Protein AF-0000000085065614 (afdb_homodimer)

Radius of gyration: 26.54 Å; Cα contacts (8 Å, |Δi|>4): 198; chains: 2; bounding box: 68×67×94 Å

Nearest PDB structures (foldseek):
  2y3d-assembly1_A  TM=8.089E-01  e=5.550E-02  Cupriavidus metallidurans CH34
  2y39-assembly1_A  TM=7.332E-01  e=5.230E-02  Cupriavidus metallidurans CH34
  3zg1-assembly1_D  TM=7.165E-01  e=7.467E-02  Cupriavidus metallidurans CH34
  4wwb-assembly1_A  TM=7.429E-01  e=1.351E-01  Cupriavidus metallidurans CH34
  6z6f-assembly1_C  TM=4.366E-01  e=5.674E+00  Saccharomyces cerevisiae S288C

Organism: Acidithiobacillus ferrooxidans (strain ATCC 23270 / DSM 14882 / CIP 104768 / NCIMB 8455) (NCBI:txid243159)

Secondary structure (DSSP, 8-state):
----------------TT--------HHHHHHT-SS--HHHHHHHTTTTTT--HHHHHHHHHHHHHHHHHHHHHHHHHHHHHHHHHHHHHTT--GGGTHHHHHHHHHHHHHHHHHHHHHHHHHHHHS-HHHHHHHHHHHHHHHHHSSTT--/----------------TT--------HHHHHHT-SS--HHHHHHHTTTTTT--HHHHHHHHHHHHHHHHHHHHHHHHHHHHHHHHHHHHHTT--GGGTHHHHHHHHHHHHHHHHHHHHHHHHHHHHS-HHHHHHHHHHHHHHHHHSSTT--

Structure (mmCIF, N/CA/C/O backbone):
data_AF-0000000085065614-model_v1
#
loop_
_entity.id
_entity.type
_entity.pdbx_description
1 polymer 'Periplasmic heavy metal sensor'
#
loop_
_atom_site.group_PDB
_atom_site.id
_atom_site.type_symbol
_atom_site.label_atom_id
_atom_site.label_alt_id
_atom_site.label_comp_id
_atom_site.label_asym_id
_atom_site.label_entity_id
_atom_site.label_seq_id
_atom_site.pdbx_PDB_ins_code
_atom_site.Cartn_x
_atom_site.Cartn_y
_atom_site.Cartn_z
_atom_site.occupancy
_atom_site.B_iso_or_equiv
_atom_site.auth_seq_id
_atom_site.auth_comp_id
_atom_site.auth_asym_id
_atom_site.auth_atom_id
_atom_site.pdbx_PDB_model_num
ATOM 1 N N . MET A 1 1 ? 50.875 -37.344 42.719 1 28.56 1 MET A N 1
ATOM 2 C CA . MET A 1 1 ? 50.594 -37.406 41.281 1 28.56 1 MET A CA 1
ATOM 3 C C . MET A 1 1 ? 49.281 -36.75 40.969 1 28.56 1 MET A C 1
ATOM 5 O O . MET A 1 1 ? 48.188 -37.25 41.281 1 28.56 1 MET A O 1
ATOM 9 N N . ASN A 1 2 ? 49.188 -35.312 40.969 1 28.56 2 ASN A N 1
ATOM 10 C CA . ASN A 1 2 ? 48.156 -34.281 41.062 1 28.56 2 ASN A CA 1
ATOM 11 C C . ASN A 1 2 ? 47.406 -34.125 39.75 1 28.56 2 ASN A C 1
ATOM 13 O O . ASN A 1 2 ? 48 -33.75 38.719 1 28.56 2 ASN A O 1
ATOM 17 N N . GLY A 1 3 ? 46.531 -35.188 39.375 1 32.62 3 GLY A N 1
ATOM 18 C CA . GLY A 1 3 ? 45.688 -35.219 38.188 1 32.62 3 GLY A CA 1
ATOM 19 C C . GLY A 1 3 ? 44.812 -33.969 38.062 1 32.62 3 GLY A C 1
ATOM 20 O O . GLY A 1 3 ? 44.062 -33.656 38.969 1 32.62 3 GLY A O 1
ATOM 21 N N . GLY A 1 4 ? 45.281 -32.875 37.375 1 35.47 4 GLY A N 1
ATOM 22 C CA . GLY A 1 4 ? 44.656 -31.594 37.094 1 35.47 4 GLY A CA 1
ATOM 23 C C . GLY A 1 4 ? 43.344 -31.703 36.375 1 35.47 4 GLY A C 1
ATOM 24 O O . GLY A 1 4 ? 43.125 -32.656 35.625 1 35.47 4 GLY A O 1
ATOM 25 N N . PRO A 1 5 ? 42.188 -31.203 36.906 1 40.78 5 PRO A N 1
ATOM 26 C CA . PRO A 1 5 ? 40.781 -31.297 36.406 1 40.78 5 PRO A CA 1
ATOM 27 C C . PRO A 1 5 ? 40.625 -30.75 35 1 40.78 5 PRO A C 1
ATOM 29 O O . PRO A 1 5 ? 41.344 -29.828 34.594 1 40.78 5 PRO A O 1
ATOM 32 N N . MET A 1 6 ? 40.531 -31.625 33.938 1 37.38 6 MET A N 1
ATOM 33 C CA . MET A 1 6 ? 40.188 -31.281 32.562 1 37.38 6 MET A CA 1
ATOM 34 C C . MET A 1 6 ? 38.938 -30.406 32.531 1 37.38 6 MET A C 1
ATOM 36 O O . MET A 1 6 ? 37.906 -30.781 33.094 1 37.38 6 MET A O 1
ATOM 40 N N . GLY A 1 7 ? 39.031 -29.031 32.625 1 35.34 7 GLY A N 1
ATOM 41 C CA . GLY A 1 7 ? 37.969 -28.047 32.531 1 35.34 7 GLY A CA 1
ATOM 42 C C . GLY A 1 7 ? 37.094 -28.219 31.281 1 35.34 7 GLY A C 1
ATOM 43 O O . GLY A 1 7 ? 37.562 -28.766 30.266 1 35.34 7 GLY A O 1
ATOM 44 N N . PRO A 1 8 ? 35.719 -28.375 31.344 1 41.78 8 PRO A N 1
ATOM 45 C CA . PRO A 1 8 ? 34.75 -28.547 30.25 1 41.78 8 PRO A CA 1
ATOM 46 C C . PRO A 1 8 ? 34.938 -27.516 29.141 1 41.78 8 PRO A C 1
ATOM 48 O O . PRO A 1 8 ? 35.125 -26.328 29.406 1 41.78 8 PRO A O 1
ATOM 51 N N . GLY A 1 9 ? 35.719 -27.812 28.047 1 33.06 9 GLY A N 1
ATOM 52 C CA . GLY A 1 9 ? 35.812 -27.016 26.828 1 33.06 9 GLY A CA 1
ATOM 53 C C . GLY A 1 9 ? 34.438 -26.641 26.281 1 33.06 9 GLY A C 1
ATOM 54 O O . GLY A 1 9 ? 33.625 -27.5 25.969 1 33.06 9 GLY A O 1
ATOM 55 N N . MET A 1 10 ? 33.781 -25.5 26.672 1 31.38 10 MET A N 1
ATOM 56 C CA . MET A 1 10 ? 32.625 -24.844 26.094 1 31.38 10 MET A CA 1
ATOM 57 C C . MET A 1 10 ? 32.688 -24.844 24.578 1 31.38 10 MET A C 1
ATOM 59 O O . MET A 1 10 ? 33.688 -24.359 24 1 31.38 10 MET A O 1
ATOM 63 N N . MET A 1 11 ? 32.188 -25.875 23.891 1 34.59 11 MET A N 1
ATOM 64 C CA . MET A 1 11 ? 31.922 -25.812 22.453 1 34.59 11 MET A CA 1
ATOM 65 C C . MET A 1 11 ? 31.281 -24.484 22.062 1 34.59 11 MET A C 1
ATOM 67 O O . MET A 1 11 ? 30.219 -24.141 22.562 1 34.59 11 MET A O 1
ATOM 71 N N . GLN A 1 12 ? 31.969 -23.391 21.844 1 35.41 12 GLN A N 1
ATOM 72 C CA . GLN A 1 12 ? 31.5 -22.188 21.188 1 35.41 12 GLN A CA 1
ATOM 73 C C . GLN A 1 12 ? 30.797 -22.516 19.859 1 35.41 12 GLN A C 1
ATOM 75 O O . GLN A 1 12 ? 31.453 -23 18.922 1 35.41 12 GLN A O 1
ATOM 80 N N . GLY A 1 13 ? 29.547 -22.984 19.828 1 35.56 13 GLY A N 1
ATOM 81 C CA . GLY A 1 13 ? 28.703 -23.125 18.656 1 35.56 13 GLY A CA 1
ATOM 82 C C . GLY A 1 13 ? 28.859 -21.969 17.672 1 35.56 13 GLY A C 1
ATOM 83 O O . GLY A 1 13 ? 28.672 -20.812 18.047 1 35.56 13 GLY A O 1
ATOM 84 N N . HIS A 1 14 ? 29.734 -21.906 16.688 1 42.81 14 HIS A N 1
ATOM 85 C CA . HIS A 1 14 ? 29.75 -21 15.547 1 42.81 14 HIS A CA 1
ATOM 86 C C . HIS A 1 14 ? 28.359 -20.844 14.938 1 42.81 14 HIS A C 1
ATOM 88 O O . HIS A 1 14 ? 27.641 -21.828 14.766 1 42.81 14 HIS A O 1
ATOM 94 N N . PRO A 1 15 ? 27.703 -19.703 15.125 1 40.72 15 PRO A N 1
ATOM 95 C CA . PRO A 1 15 ? 26.438 -19.484 14.422 1 40.72 15 PRO A CA 1
ATOM 96 C C . PRO A 1 15 ? 26.5 -19.875 12.945 1 40.72 15 PRO A C 1
ATOM 98 O O . PRO A 1 15 ? 27.516 -19.656 12.289 1 40.72 15 PRO A O 1
ATOM 101 N N . CYS A 1 16 ? 26.031 -20.984 12.445 1 41.56 16 CYS A N 1
ATOM 102 C CA . CYS A 1 16 ? 25.891 -21.312 11.031 1 41.56 16 CYS A CA 1
ATOM 103 C C . CYS A 1 16 ? 25.469 -20.094 10.219 1 41.56 16 CYS A C 1
ATOM 105 O O . CYS A 1 16 ? 24.562 -19.359 10.617 1 41.56 16 CYS A O 1
ATOM 107 N N . PRO A 1 17 ? 26.375 -19.469 9.445 1 38.62 17 PRO A N 1
ATOM 108 C CA . PRO A 1 17 ? 26.078 -18.312 8.594 1 38.62 17 PRO A CA 1
ATOM 109 C C . PRO A 1 17 ? 24.766 -18.484 7.82 1 38.62 17 PRO A C 1
ATOM 111 O O . PRO A 1 17 ? 24.359 -17.562 7.109 1 38.62 17 PRO A O 1
ATOM 114 N N . GLY A 1 18 ? 24.438 -19.688 7.465 1 38.22 18 GLY A N 1
ATOM 115 C CA . GLY A 1 18 ? 23.406 -19.812 6.445 1 38.22 18 GLY A CA 1
ATOM 116 C C . GLY A 1 18 ? 22.062 -19.234 6.875 1 38.22 18 GLY A C 1
ATOM 117 O O . GLY A 1 18 ? 21.031 -19.5 6.258 1 38.22 18 GLY A O 1
ATOM 118 N N . GLY A 1 19 ? 21.859 -18.984 8.125 1 35.72 19 GLY A N 1
ATOM 119 C CA . GLY A 1 19 ? 20.5 -18.531 8.438 1 35.72 19 GLY A CA 1
ATOM 120 C C . GLY A 1 19 ? 20.094 -17.281 7.684 1 35.72 19 GLY A C 1
ATOM 121 O O . GLY A 1 19 ? 20.891 -16.344 7.578 1 35.72 19 GLY A O 1
ATOM 122 N N . TRP A 1 20 ? 19.438 -17.359 6.453 1 38.62 20 TRP A N 1
ATOM 123 C CA . TRP A 1 20 ? 18.734 -16.172 5.984 1 38.62 20 TRP A CA 1
ATOM 124 C C . TRP A 1 20 ? 18.219 -15.336 7.16 1 38.62 20 TRP A C 1
ATOM 126 O O . TRP A 1 20 ? 17.312 -15.773 7.883 1 38.62 20 TRP A O 1
ATOM 136 N N . ARG A 1 21 ? 18.984 -14.805 8.031 1 41.69 21 ARG A N 1
ATOM 137 C CA . ARG A 1 21 ? 18.5 -13.859 9.031 1 41.69 21 ARG A CA 1
ATOM 138 C C . ARG A 1 21 ? 17.562 -12.828 8.406 1 41.69 21 ARG A C 1
ATOM 140 O O . ARG A 1 21 ? 17.969 -12.094 7.504 1 41.69 21 ARG A O 1
ATOM 147 N N . HIS A 1 22 ? 16.234 -13.211 8.32 1 44.38 22 HIS A N 1
ATOM 148 C CA . HIS A 1 22 ? 15.266 -12.148 8.055 1 44.38 22 HIS A CA 1
ATOM 149 C C . HIS A 1 22 ? 15.672 -10.852 8.742 1 44.38 22 HIS A C 1
ATOM 151 O O . HIS A 1 22 ? 15.766 -10.797 9.969 1 44.38 22 HIS A O 1
ATOM 157 N N . GLY A 1 23 ? 16.672 -10.195 8.297 1 43.72 23 GLY A N 1
ATOM 158 C CA . GLY A 1 23 ? 16.844 -8.883 8.906 1 43.72 23 GLY A CA 1
ATOM 159 C C . GLY A 1 23 ? 15.523 -8.25 9.312 1 43.72 23 GLY A C 1
ATOM 160 O O . GLY A 1 23 ? 14.461 -8.656 8.852 1 43.72 23 GLY A O 1
ATOM 161 N N . PRO A 1 24 ? 15.367 -7.48 10.406 1 45.44 24 PRO A N 1
ATOM 162 C CA . PRO A 1 24 ? 14.117 -6.84 10.82 1 45.44 24 PRO A CA 1
ATOM 163 C C . PRO A 1 24 ? 13.422 -6.102 9.688 1 45.44 24 PRO A C 1
ATOM 165 O O . PRO A 1 24 ? 14.086 -5.516 8.828 1 45.44 24 PRO A O 1
ATOM 168 N N . MET A 1 25 ? 12.438 -6.734 9.18 1 51 25 MET A N 1
ATOM 169 C CA . MET A 1 25 ? 11.625 -5.887 8.312 1 51 25 MET A CA 1
ATOM 170 C C . MET A 1 25 ? 11.609 -4.449 8.812 1 51 25 MET A C 1
ATOM 172 O O . MET A 1 25 ? 11.289 -4.195 9.977 1 51 25 MET A O 1
ATOM 176 N N . ARG A 1 26 ? 12.539 -3.717 8.305 1 52.88 26 ARG A N 1
ATOM 177 C CA . ARG A 1 26 ? 12.516 -2.316 8.719 1 52.88 26 ARG A CA 1
ATOM 178 C C . ARG A 1 26 ? 11.117 -1.733 8.586 1 52.88 26 ARG A C 1
ATOM 180 O O . ARG A 1 26 ? 10.688 -1.387 7.48 1 52.88 26 ARG A O 1
ATOM 187 N N . LYS A 1 27 ? 10.188 -2.01 9.602 1 55.66 27 LYS A N 1
ATOM 188 C CA . LYS A 1 27 ? 8.867 -1.396 9.688 1 55.66 27 LYS A CA 1
ATOM 189 C C . LYS A 1 27 ? 8.891 0.043 9.18 1 55.66 27 LYS A C 1
ATOM 191 O O . LYS A 1 27 ? 7.938 0.503 8.547 1 55.66 27 LYS A O 1
ATOM 196 N N . GLY A 1 28 ? 9.969 0.765 9.18 1 58.47 28 GLY A N 1
ATOM 197 C CA . GLY A 1 28 ? 10.148 2.166 8.844 1 58.47 28 GLY A CA 1
ATOM 198 C C . GLY A 1 28 ? 10.242 2.41 7.348 1 58.47 28 GLY A C 1
ATOM 199 O O . GLY A 1 28 ? 9.953 3.514 6.875 1 58.47 28 GLY A O 1
ATOM 200 N N . GLY A 1 29 ? 10.43 1.325 6.594 1 62.59 29 GLY A N 1
ATOM 201 C CA . GLY A 1 29 ? 10.68 1.542 5.18 1 62.59 29 GLY A CA 1
ATOM 202 C C . GLY A 1 29 ? 9.438 1.926 4.406 1 62.59 29 GLY A C 1
ATOM 203 O O . GLY A 1 29 ? 9.43 2.922 3.678 1 62.59 29 GLY A O 1
ATOM 204 N N . TRP A 1 30 ? 8.359 1.239 4.723 1 71.75 30 TRP A N 1
ATOM 205 C CA . TRP A 1 30 ? 7.145 1.52 3.965 1 71.75 30 TRP A CA 1
ATOM 206 C C . TRP A 1 30 ? 6.59 2.895 4.316 1 71.75 30 TRP A C 1
ATOM 208 O O . TRP A 1 30 ? 6.168 3.645 3.436 1 71.75 30 TRP A O 1
ATOM 218 N N . MET A 1 31 ? 6.688 3.221 5.496 1 72.56 31 MET A N 1
ATOM 219 C CA . MET A 1 31 ? 6.156 4.5 5.953 1 72.56 31 MET A CA 1
ATOM 220 C C . MET A 1 31 ? 6.957 5.66 5.371 1 72.56 31 MET A C 1
ATOM 222 O O . MET A 1 31 ? 6.383 6.676 4.969 1 72.56 31 MET A O 1
ATOM 226 N N . ARG A 1 32 ? 8.281 5.445 5.277 1 76.81 32 ARG A N 1
ATOM 227 C CA . ARG A 1 32 ? 9.156 6.492 4.754 1 76.81 32 ARG A CA 1
ATOM 228 C C . ARG A 1 32 ? 8.922 6.707 3.262 1 76.81 32 ARG A C 1
ATOM 230 O O . ARG A 1 32 ? 9.156 7.801 2.744 1 76.81 32 ARG A O 1
ATOM 237 N N . ASN A 1 33 ? 8.312 5.707 2.701 1 86.44 33 ASN A N 1
ATOM 238 C CA . ASN A 1 33 ? 8.133 5.777 1.256 1 86.44 33 ASN A CA 1
ATOM 239 C C . ASN A 1 33 ? 6.684 6.082 0.887 1 86.44 33 ASN A C 1
ATOM 241 O O . ASN A 1 33 ? 6.316 6.031 -0.288 1 86.44 33 ASN A O 1
ATOM 245 N N . ALA A 1 34 ? 5.895 6.445 1.925 1 90.12 34 ALA A N 1
ATOM 246 C CA . ALA A 1 34 ? 4.496 6.773 1.656 1 90.12 34 ALA A CA 1
ATOM 247 C C . ALA A 1 34 ? 4.379 8.07 0.857 1 90.12 34 ALA A C 1
ATOM 249 O O . ALA A 1 34 ? 5.121 9.023 1.102 1 90.12 34 ALA A O 1
ATOM 250 N N . PRO A 1 35 ? 3.465 8.086 -0.069 1 95.5 35 PRO A N 1
ATOM 251 C CA . PRO A 1 35 ? 3.338 9.273 -0.913 1 95.5 35 PRO A CA 1
ATOM 252 C C . PRO A 1 35 ? 2.705 10.453 -0.177 1 95.5 35 PRO A C 1
ATOM 254 O O . PRO A 1 35 ? 2.9 11.609 -0.568 1 95.5 35 PRO A O 1
ATOM 257 N N . VAL A 1 36 ? 1.899 10.188 0.803 1 95.69 36 VAL A N 1
ATOM 258 C CA . VAL A 1 36 ? 1.225 11.227 1.572 1 95.69 36 VAL A CA 1
ATOM 259 C C . VAL A 1 36 ? 1.784 11.266 2.992 1 95.69 36 VAL A C 1
ATOM 261 O O . VAL A 1 36 ? 1.815 10.242 3.682 1 95.69 36 VAL A O 1
ATOM 264 N N . PRO A 1 37 ? 2.248 12.43 3.4 1 93.94 37 PRO A N 1
ATOM 265 C CA . PRO A 1 37 ? 2.779 12.516 4.762 1 93.94 37 PRO A CA 1
ATOM 266 C C . PRO A 1 37 ? 1.689 12.414 5.828 1 93.94 37 PRO A C 1
ATOM 268 O O . PRO A 1 37 ? 0.614 13 5.672 1 93.94 37 PRO A O 1
ATOM 271 N N . MET A 1 38 ? 1.998 11.734 6.875 1 89.56 38 MET A N 1
ATOM 272 C CA . MET A 1 38 ? 1.056 11.531 7.973 1 89.56 38 MET A CA 1
ATOM 273 C C . MET A 1 38 ? 1.11 12.695 8.961 1 89.56 38 MET A C 1
ATOM 275 O O . MET A 1 38 ? 1.539 12.523 10.102 1 89.56 38 MET A O 1
ATOM 279 N N . LEU A 1 39 ? 0.547 13.797 8.633 1 93.25 39 LEU A N 1
ATOM 280 C CA . LEU A 1 39 ? 0.646 15.031 9.398 1 93.25 39 LEU A CA 1
ATOM 281 C C . LEU A 1 39 ? -0.44 15.094 10.469 1 93.25 39 LEU A C 1
ATOM 283 O O . LEU A 1 39 ? -0.246 15.703 11.523 1 93.25 39 LEU A O 1
ATOM 287 N N . MET A 1 40 ? -1.511 14.422 10.203 1 91.19 40 MET A N 1
ATOM 288 C CA . MET A 1 40 ? -2.658 14.539 11.094 1 91.19 40 MET A CA 1
ATOM 289 C C . MET A 1 40 ? -2.316 14.023 12.492 1 91.19 40 MET A C 1
ATOM 291 O O . MET A 1 40 ? -2.559 14.711 13.484 1 91.19 40 MET A O 1
ATOM 295 N N . PRO A 1 41 ? -1.777 12.875 12.602 1 88.88 41 PRO A N 1
ATOM 296 C CA . PRO A 1 41 ? -1.398 12.414 13.938 1 88.88 41 PRO A CA 1
ATOM 297 C C . PRO A 1 41 ? -0.405 13.352 14.625 1 88.88 41 PRO A C 1
ATOM 299 O O . PRO A 1 41 ? -0.438 13.5 15.852 1 88.88 41 PRO A O 1
ATOM 302 N N . ILE A 1 42 ? 0.467 13.898 13.914 1 90.81 42 ILE A N 1
ATOM 303 C CA . ILE A 1 42 ? 1.462 14.82 14.453 1 90.81 42 ILE A CA 1
ATOM 304 C C . ILE A 1 42 ? 0.77 16.062 15 1 90.81 42 ILE A C 1
ATOM 306 O O . ILE A 1 42 ? 1.05 16.5 16.125 1 90.81 42 ILE A O 1
ATOM 310 N N . VAL A 1 43 ? -0.133 16.609 14.211 1 93.81 43 VAL A N 1
ATOM 311 C CA . VAL A 1 43 ? -0.861 17.812 14.617 1 93.81 43 VAL A CA 1
ATOM 312 C C . VAL A 1 43 ? -1.684 17.516 15.867 1 93.81 43 VAL A C 1
ATOM 314 O O . VAL A 1 43 ? -1.725 18.328 16.797 1 93.81 43 VAL A O 1
ATOM 317 N N . TRP A 1 44 ? -2.23 16.344 15.922 1 90.06 44 TRP A N 1
ATOM 318 C CA . TRP A 1 44 ? -3.037 15.953 17.078 1 90.06 44 TRP A CA 1
ATOM 319 C C . TRP A 1 44 ? -2.166 15.781 18.312 1 90.06 44 TRP A C 1
ATOM 321 O O . TRP A 1 44 ? -2.496 16.281 19.391 1 90.06 44 TRP A O 1
ATOM 331 N N . ARG A 1 45 ? -1.107 15.203 18.219 1 90.81 45 ARG A N 1
ATOM 332 C CA . ARG A 1 45 ? -0.235 14.875 19.328 1 90.81 45 ARG A CA 1
ATOM 333 C C . ARG A 1 45 ? 0.487 16.125 19.844 1 90.81 45 ARG A C 1
ATOM 335 O O . ARG A 1 45 ? 0.794 16.219 21.031 1 90.81 45 ARG A O 1
ATOM 342 N N . HIS A 1 46 ? 0.697 17.062 18.984 1 92.94 46 HIS A N 1
ATOM 343 C CA . HIS A 1 46 ? 1.478 18.234 19.344 1 92.94 46 HIS A CA 1
ATOM 344 C C . HIS A 1 46 ? 0.626 19.5 19.297 1 92.94 46 HIS A C 1
ATOM 346 O O . HIS A 1 46 ? 1.123 20.578 18.953 1 92.94 46 HIS A O 1
ATOM 352 N N . ALA A 1 47 ? -0.647 19.312 19.531 1 91.19 47 ALA A N 1
ATOM 353 C CA . ALA A 1 47 ? -1.582 20.422 19.453 1 91.19 47 ALA A CA 1
ATOM 354 C C . ALA A 1 47 ? -1.147 21.562 20.375 1 91.19 47 ALA A C 1
ATOM 356 O O . ALA A 1 47 ? -1.229 22.734 20.016 1 91.19 47 ALA A O 1
ATOM 357 N N . VAL A 1 48 ? -0.689 21.188 21.609 1 89 48 VAL A N 1
ATOM 358 C CA . VAL A 1 48 ? -0.264 22.172 22.594 1 89 48 VAL A CA 1
ATOM 359 C C . VAL A 1 48 ? 1.011 22.859 22.125 1 89 48 VAL A C 1
ATOM 361 O O . VAL A 1 48 ? 1.112 24.094 22.156 1 89 48 VAL A O 1
ATOM 364 N N . ASP A 1 49 ? 1.969 22.016 21.562 1 92.44 49 ASP A N 1
ATOM 365 C CA . ASP A 1 49 ? 3.225 22.562 21.062 1 92.44 49 ASP A CA 1
ATOM 366 C C . ASP A 1 49 ? 2.984 23.484 19.859 1 92.44 49 ASP A C 1
ATOM 368 O O . ASP A 1 49 ? 3.727 24.453 19.656 1 92.44 49 ASP A O 1
ATOM 372 N N . LEU A 1 50 ? 1.985 23.219 19.125 1 95.31 50 LEU A N 1
ATOM 373 C CA . LEU A 1 50 ? 1.658 24 17.938 1 95.31 50 LEU A CA 1
ATOM 374 C C . LEU A 1 50 ? 0.845 25.234 18.297 1 95.31 50 LEU A C 1
ATOM 376 O O . LEU A 1 50 ? 0.667 26.125 17.469 1 95.31 50 LEU A O 1
ATOM 380 N N . LYS A 1 51 ? 0.419 25.359 19.609 1 94.88 51 LYS A N 1
ATOM 381 C CA . LYS A 1 51 ? -0.385 26.484 20.094 1 94.88 51 LYS A CA 1
ATOM 382 C C . LYS A 1 51 ? -1.638 26.672 19.234 1 94.88 51 LYS A C 1
ATOM 384 O O . LYS A 1 51 ? -1.922 27.781 18.766 1 94.88 51 LYS A O 1
ATOM 389 N N . LEU A 1 52 ? -2.305 25.562 19 1 95.12 52 LEU A N 1
ATOM 390 C CA . LEU A 1 52 ? -3.553 25.641 18.25 1 95.12 52 LEU A CA 1
ATOM 391 C C . LEU A 1 52 ? -4.586 26.484 19 1 95.12 52 LEU A C 1
ATOM 393 O O . LEU A 1 52 ? -4.684 26.406 20.234 1 95.12 52 LEU A O 1
ATOM 397 N N . THR A 1 53 ? -5.34 27.297 18.25 1 94.88 53 THR A N 1
ATOM 398 C CA . THR A 1 53 ? -6.438 28.047 18.844 1 94.88 53 THR A CA 1
ATOM 399 C C . THR A 1 53 ? -7.629 27.125 19.125 1 94.88 53 THR A C 1
ATOM 401 O O . THR A 1 53 ? -7.762 26.078 18.5 1 94.88 53 THR A O 1
ATOM 404 N N . PRO A 1 54 ? -8.469 27.469 20.078 1 93.62 54 PRO A N 1
ATOM 405 C CA . PRO A 1 54 ? -9.68 26.688 20.328 1 93.62 54 PRO A CA 1
ATOM 406 C C . PRO A 1 54 ? -10.508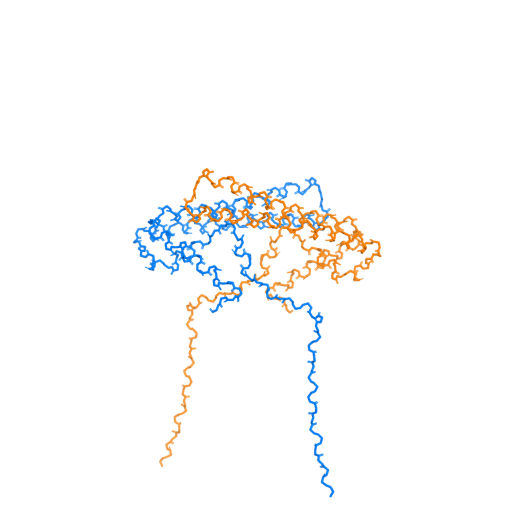 26.4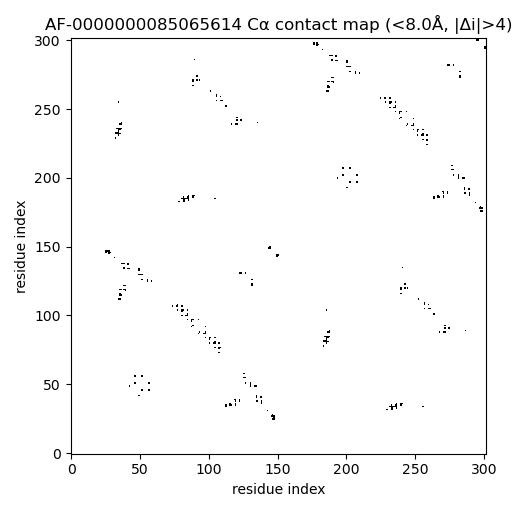69 19.062 1 93.62 54 PRO A C 1
ATOM 408 O O . PRO A 1 54 ? -11.117 25.406 18.891 1 93.62 54 PRO A O 1
ATOM 411 N N . ALA A 1 55 ? -10.555 27.484 18.172 1 94.81 55 ALA A N 1
ATOM 412 C CA . ALA A 1 55 ? -11.281 27.359 16.906 1 94.81 55 ALA A CA 1
ATOM 413 C C . ALA A 1 55 ? -10.656 26.297 16 1 94.81 55 ALA A C 1
ATOM 415 O O . ALA A 1 55 ? -11.359 25.5 15.398 1 94.81 55 ALA A O 1
ATOM 416 N N . GLN A 1 56 ? -9.297 26.25 15.953 1 95.31 56 GLN A N 1
ATOM 417 C CA . GLN A 1 56 ? -8.57 25.266 15.172 1 95.31 56 GLN A CA 1
ATOM 418 C C . GLN A 1 56 ? -8.805 23.859 15.711 1 95.31 56 GLN A C 1
ATOM 420 O O . GLN A 1 56 ? -9.023 22.922 14.945 1 95.31 56 GLN A O 1
ATOM 425 N N . GLU A 1 57 ? -8.797 23.703 16.953 1 93.81 57 GLU A N 1
ATOM 426 C CA . GLU A 1 57 ? -8.992 22.406 17.594 1 93.81 57 GLU A CA 1
ATOM 427 C C . GLU A 1 57 ? -10.398 21.875 17.312 1 93.81 57 GLU A C 1
ATOM 429 O O . GLU A 1 57 ? -10.57 20.672 17.062 1 93.81 57 GLU A O 1
ATOM 434 N N . THR A 1 58 ? -11.344 22.781 17.438 1 93.94 58 THR A N 1
ATOM 435 C CA . THR A 1 58 ? -12.727 22.406 17.156 1 93.94 58 THR A CA 1
ATOM 436 C C . THR A 1 58 ? -12.891 21.969 15.711 1 93.94 58 THR A C 1
ATOM 438 O O . THR A 1 58 ? -13.57 20.984 15.422 1 93.94 58 THR A O 1
ATOM 441 N N . ASP A 1 59 ? -12.281 22.719 14.812 1 94.19 59 ASP A N 1
ATOM 442 C CA . ASP A 1 59 ? -12.328 22.375 13.391 1 94.19 59 ASP A CA 1
ATOM 443 C C . ASP A 1 59 ? -11.703 21 13.141 1 94.19 59 ASP A C 1
ATOM 445 O O . ASP A 1 59 ? -12.242 20.203 12.375 1 94.19 59 ASP A O 1
ATOM 449 N N . LEU A 1 60 ? -10.617 20.75 13.758 1 93.5 60 LEU A N 1
ATOM 450 C CA . LEU A 1 60 ? -9.93 19.469 13.633 1 93.5 60 LEU A CA 1
ATOM 451 C C . LEU A 1 60 ? -10.805 18.328 14.141 1 93.5 60 LEU A C 1
ATOM 453 O O . LEU A 1 60 ? -10.883 17.281 13.516 1 93.5 60 LEU A O 1
ATOM 457 N N . LYS A 1 61 ? -11.422 18.516 15.234 1 92.31 61 LYS A N 1
ATOM 458 C CA . LYS A 1 61 ? -12.297 17.516 15.805 1 92.31 61 LYS A CA 1
ATOM 459 C C . LYS A 1 61 ? -13.469 17.203 14.875 1 92.31 61 LYS A C 1
ATOM 461 O O . LYS A 1 61 ? -13.836 16.031 14.695 1 92.31 61 LYS A O 1
ATOM 466 N N . ASN A 1 62 ? -14.023 18.25 14.305 1 92.12 62 ASN A N 1
ATOM 467 C CA . ASN A 1 62 ? -15.133 18.078 13.367 1 92.12 62 ASN A CA 1
ATOM 468 C C . ASN A 1 62 ? -14.688 17.312 12.125 1 92.12 62 ASN A C 1
ATOM 470 O O . ASN A 1 62 ? -15.406 16.438 11.641 1 92.12 62 ASN A O 1
ATOM 474 N N . TRP A 1 63 ? -13.555 17.734 11.625 1 90.88 63 TRP A N 1
ATOM 475 C CA . TRP A 1 63 ? -13.016 17.047 10.453 1 90.88 63 TRP A CA 1
ATOM 476 C C . TRP A 1 63 ? -12.789 15.57 10.742 1 90.88 63 TRP A C 1
ATOM 478 O O . TRP A 1 63 ? -13.148 14.711 9.938 1 90.88 63 TRP A O 1
ATOM 488 N N . ARG A 1 64 ? -12.219 15.242 11.82 1 88.56 64 ARG A N 1
ATOM 489 C CA . ARG A 1 64 ? -11.938 13.859 12.195 1 88.56 64 ARG A CA 1
ATOM 490 C C . ARG A 1 64 ? -13.227 13.062 12.32 1 88.56 64 ARG A C 1
ATOM 492 O O . ARG A 1 64 ? -13.289 11.906 11.875 1 88.56 64 ARG A O 1
ATOM 499 N N . ALA A 1 65 ? -14.211 13.703 12.977 1 89.69 65 ALA A N 1
ATOM 500 C CA . ALA A 1 65 ? -15.508 13.031 13.125 1 89.69 65 ALA A CA 1
ATOM 501 C C . ALA A 1 65 ? -16.109 12.688 11.773 1 89.69 65 ALA A C 1
ATOM 503 O O . ALA A 1 65 ? -16.672 11.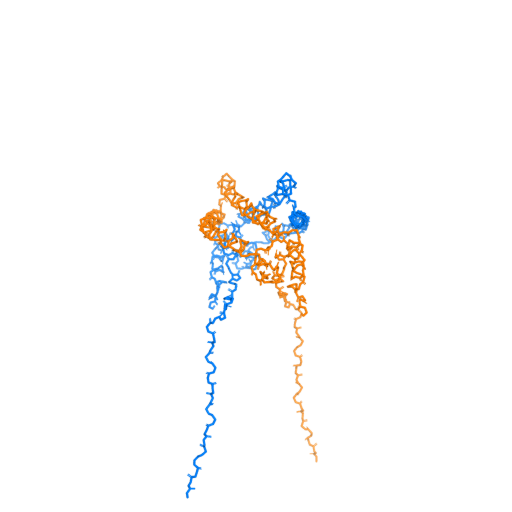609 11.594 1 89.69 65 ALA A O 1
ATOM 504 N N . GLN A 1 66 ? -15.953 13.586 10.844 1 87.56 66 GLN A N 1
ATOM 505 C CA . GLN A 1 66 ? -16.469 13.352 9.5 1 87.56 66 GLN A CA 1
ATOM 506 C C . GLN A 1 66 ? -15.68 12.242 8.797 1 87.56 66 GLN A C 1
ATOM 508 O O . GLN A 1 66 ? -16.266 11.398 8.117 1 87.56 66 GLN A O 1
ATOM 513 N N . GLN A 1 67 ? -14.391 12.25 9.016 1 87.25 67 GLN A N 1
ATOM 514 C CA . GLN A 1 67 ? -13.539 11.258 8.375 1 87.25 67 GLN A CA 1
ATOM 515 C C . GLN A 1 67 ? -13.789 9.867 8.945 1 87.25 67 GLN A C 1
ATOM 517 O O . GLN A 1 67 ? -13.766 8.867 8.219 1 87.25 67 GLN A O 1
ATOM 522 N N . LEU A 1 68 ? -14.031 9.812 10.188 1 86.06 68 LEU A N 1
ATOM 523 C CA . LEU A 1 68 ? -14.281 8.539 10.852 1 86.06 68 LEU A CA 1
ATOM 524 C C . LEU A 1 68 ? -15.57 7.902 10.336 1 86.06 68 LEU A C 1
ATOM 526 O O . LEU A 1 68 ? -15.695 6.676 10.312 1 86.06 68 LEU A O 1
ATOM 530 N N . LYS A 1 69 ? -16.484 8.695 9.898 1 86.69 69 LYS A N 1
ATOM 531 C CA . LYS A 1 69 ? -17.75 8.195 9.359 1 86.69 69 LYS A CA 1
ATOM 532 C C . LYS A 1 69 ? -17.578 7.66 7.945 1 86.69 69 LYS A C 1
ATOM 534 O O . LYS A 1 69 ? -18.234 6.695 7.555 1 86.69 69 LYS A O 1
ATOM 539 N N . GLU A 1 70 ? -16.609 8.258 7.219 1 84.94 70 GLU A N 1
ATOM 540 C CA . GLU A 1 70 ? -16.469 7.93 5.805 1 84.94 70 GLU A CA 1
ATOM 541 C C . GLU A 1 70 ? -15.453 6.812 5.602 1 84.94 70 GLU A C 1
ATOM 543 O O . GLU 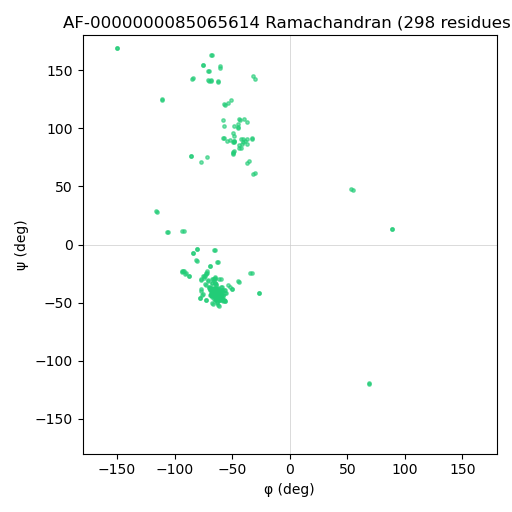A 1 70 ? -15.531 6.062 4.625 1 84.94 70 GLU A O 1
ATOM 548 N N . MET A 1 71 ? -14.547 6.617 6.508 1 87.5 71 MET A N 1
ATOM 549 C CA . MET A 1 71 ? -13.391 5.738 6.359 1 87.5 71 MET A CA 1
ATOM 550 C C . MET A 1 71 ? -13.82 4.277 6.289 1 87.5 71 MET A C 1
ATOM 552 O O . MET A 1 71 ? -13.352 3.529 5.43 1 87.5 71 MET A O 1
ATOM 556 N N . PRO A 1 72 ? -14.781 3.875 7.102 1 87.25 72 PRO A N 1
ATOM 557 C CA . PRO A 1 72 ? -15.156 2.459 7.082 1 87.25 72 PRO A CA 1
ATOM 558 C C . PRO A 1 72 ? -15.734 2.02 5.738 1 87.25 72 PRO A C 1
ATOM 560 O O . PRO A 1 72 ? -15.453 0.912 5.273 1 87.25 72 PRO A O 1
ATOM 563 N N . THR A 1 73 ? -16.516 2.891 5.137 1 86.12 73 THR A N 1
ATOM 564 C CA . THR A 1 73 ? -17.141 2.537 3.869 1 86.12 73 THR A CA 1
ATOM 565 C C . THR A 1 73 ? -16.094 2.322 2.783 1 86.12 73 THR A C 1
ATOM 567 O O . THR A 1 73 ? -16.125 1.314 2.074 1 86.12 73 THR A O 1
ATOM 570 N N . TRP A 1 74 ? -15.172 3.223 2.721 1 86.25 74 TRP A N 1
ATOM 571 C CA . TRP A 1 74 ? -14.18 3.059 1.657 1 86.25 74 TRP A CA 1
ATOM 572 C C . TRP A 1 74 ? -13.227 1.916 1.977 1 86.25 74 TRP A C 1
ATOM 574 O O . TRP A 1 74 ? -12.812 1.171 1.081 1 86.25 74 TRP A O 1
ATOM 584 N N . ARG A 1 75 ? -12.914 1.73 3.168 1 89.62 75 ARG A N 1
ATOM 585 C CA . ARG A 1 75 ? -12.07 0.604 3.557 1 89.62 75 ARG A CA 1
ATOM 586 C C . ARG A 1 75 ? -12.742 -0.724 3.217 1 89.62 75 ARG A C 1
ATOM 588 O O . ARG A 1 75 ? -12.086 -1.649 2.734 1 89.62 75 ARG A O 1
ATOM 595 N N . GLN A 1 76 ? -14.008 -0.763 3.518 1 91.88 76 GLN A N 1
ATOM 596 C CA . GLN A 1 76 ? -14.758 -1.978 3.201 1 91.88 76 GLN A CA 1
ATOM 597 C C . GLN A 1 76 ? -14.758 -2.246 1.699 1 91.88 76 GLN A C 1
ATOM 599 O O . GLN A 1 76 ? -14.602 -3.389 1.268 1 91.88 76 GLN A O 1
ATOM 604 N N . ASN A 1 77 ? -14.969 -1.193 0.965 1 93.06 77 ASN A N 1
ATOM 605 C CA . ASN A 1 77 ? -14.938 -1.352 -0.485 1 93.06 77 ASN A CA 1
ATOM 606 C C . ASN A 1 77 ? -13.578 -1.856 -0.962 1 93.06 77 ASN A C 1
ATOM 608 O O . ASN A 1 77 ? -13.5 -2.752 -1.805 1 93.06 77 ASN A O 1
ATOM 612 N N . MET A 1 78 ? -12.555 -1.313 -0.412 1 94.56 78 MET A N 1
ATOM 613 C CA . MET A 1 78 ? -11.195 -1.734 -0.76 1 94.56 78 MET A CA 1
ATOM 614 C C . MET A 1 78 ? -10.992 -3.213 -0.453 1 94.56 78 MET A C 1
ATOM 616 O O . MET A 1 78 ? -10.445 -3.951 -1.272 1 94.56 78 MET A O 1
ATOM 620 N N . GLN A 1 79 ? -11.469 -3.645 0.655 1 95.06 79 GLN A N 1
ATOM 621 C CA . GLN A 1 79 ? -11.312 -5.039 1.059 1 95.06 79 GLN A CA 1
ATOM 622 C C . GLN A 1 79 ? -12.078 -5.973 0.127 1 95.06 79 GLN A C 1
ATOM 624 O O . GLN A 1 79 ? -11.578 -7.031 -0.252 1 95.06 79 GLN A O 1
ATOM 629 N N . VAL A 1 80 ? -13.266 -5.527 -0.175 1 96.62 80 VAL A N 1
ATOM 630 C CA . VAL A 1 80 ? -14.117 -6.332 -1.047 1 96.62 80 VAL A CA 1
ATOM 631 C C . VAL A 1 80 ? -13.469 -6.461 -2.424 1 96.62 80 VAL A C 1
ATOM 633 O O . VAL A 1 80 ? -13.398 -7.559 -2.984 1 96.62 80 VAL A O 1
ATOM 636 N N . HIS A 1 81 ? -12.992 -5.348 -2.949 1 97.75 81 HIS A N 1
ATOM 637 C CA . HIS A 1 81 ? -12.383 -5.363 -4.27 1 97.75 81 HIS A CA 1
ATOM 638 C C . HIS A 1 81 ? -11.07 -6.145 -4.262 1 97.75 81 HIS A C 1
ATOM 640 O O . HIS A 1 81 ? -10.789 -6.906 -5.191 1 97.75 81 HIS A O 1
ATOM 646 N N . ASN A 1 82 ? -10.273 -5.984 -3.215 1 97.19 82 ASN A N 1
ATOM 647 C CA . ASN A 1 82 ? -9.039 -6.758 -3.076 1 97.19 82 ASN A CA 1
ATOM 648 C C . ASN A 1 82 ? -9.32 -8.258 -3.02 1 97.19 82 ASN A C 1
ATOM 650 O O . ASN A 1 82 ? -8.664 -9.039 -3.703 1 97.19 82 ASN A O 1
ATOM 654 N N . ALA A 1 83 ? -10.289 -8.617 -2.27 1 96.56 83 ALA A N 1
ATOM 655 C CA . ALA A 1 83 ? -10.656 -10.023 -2.125 1 96.56 83 ALA A CA 1
ATOM 656 C C . ALA A 1 83 ? -11.156 -10.602 -3.445 1 96.56 83 ALA A C 1
ATOM 658 O O . ALA A 1 83 ? -10.828 -11.734 -3.803 1 96.56 83 ALA A O 1
ATOM 659 N N . ALA A 1 84 ? -11.953 -9.812 -4.086 1 97.75 84 ALA A N 1
ATOM 660 C CA . ALA A 1 84 ? -12.5 -10.273 -5.359 1 97.75 84 ALA A CA 1
ATOM 661 C C . ALA A 1 84 ? -11.391 -10.547 -6.371 1 97.75 84 ALA A C 1
ATOM 663 O O . ALA A 1 84 ? -11.414 -11.57 -7.059 1 97.75 84 ALA A O 1
ATOM 664 N N . LEU A 1 85 ? -10.438 -9.648 -6.488 1 98.06 85 LEU A N 1
ATOM 665 C CA . LEU A 1 85 ? -9.32 -9.852 -7.406 1 98.06 85 LEU A CA 1
ATOM 666 C C . LEU A 1 85 ? -8.477 -11.047 -6.98 1 98.06 85 LEU A C 1
ATOM 668 O O . LEU A 1 85 ? -8.125 -11.891 -7.809 1 98.06 85 LEU A O 1
ATOM 672 N N . ARG A 1 86 ? -8.148 -11.109 -5.773 1 96.69 86 ARG A N 1
ATOM 673 C CA . ARG A 1 86 ? -7.344 -12.203 -5.234 1 96.69 86 ARG A CA 1
ATOM 674 C C . ARG A 1 86 ? -8 -13.547 -5.516 1 96.69 86 ARG A C 1
ATOM 676 O O . ARG A 1 86 ? -7.344 -14.477 -5.984 1 96.69 86 ARG A O 1
ATOM 683 N N . ASP A 1 87 ? -9.32 -13.648 -5.211 1 96.31 87 ASP A N 1
ATOM 684 C CA . ASP A 1 87 ? -10.055 -14.891 -5.41 1 96.31 87 ASP A CA 1
ATOM 685 C C . ASP A 1 87 ? -10.094 -15.281 -6.887 1 96.31 87 ASP A C 1
ATOM 687 O O . ASP A 1 87 ? -9.945 -16.453 -7.23 1 96.31 87 ASP A O 1
ATOM 691 N N . ALA A 1 88 ? -10.312 -14.273 -7.703 1 97.56 88 ALA A N 1
ATOM 692 C CA . ALA A 1 88 ? -10.312 -14.547 -9.141 1 97.56 88 ALA A CA 1
ATOM 693 C C . ALA A 1 88 ? -8.969 -15.102 -9.594 1 97.56 88 ALA A C 1
ATOM 695 O O . ALA A 1 88 ? -8.914 -16.062 -10.367 1 97.56 88 ALA A O 1
ATOM 696 N N . LEU A 1 89 ? -7.887 -14.562 -9.086 1 97.25 89 LEU A N 1
ATOM 697 C CA . LEU A 1 89 ? -6.547 -15.008 -9.445 1 97.25 89 LEU A CA 1
ATOM 698 C C . LEU A 1 89 ? -6.285 -16.422 -8.922 1 97.25 89 LEU A C 1
ATOM 700 O O . LEU A 1 89 ? -5.73 -17.25 -9.625 1 97.25 89 LEU A O 1
ATOM 704 N N . LEU A 1 90 ? -6.723 -16.688 -7.727 1 95.56 90 LEU A N 1
ATOM 705 C CA . LEU A 1 90 ? -6.539 -18 -7.125 1 95.56 90 LEU A CA 1
ATOM 706 C C . LEU A 1 90 ? -7.344 -19.062 -7.875 1 95.56 90 LEU A C 1
ATOM 708 O O . LEU A 1 90 ? -6.965 -20.234 -7.898 1 95.56 90 LEU A O 1
ATOM 712 N N . ASN A 1 91 ? -8.406 -18.641 -8.422 1 95.25 91 ASN A N 1
ATOM 713 C CA . ASN A 1 91 ? -9.234 -19.547 -9.195 1 95.25 91 ASN A CA 1
ATOM 714 C C . ASN A 1 91 ? -8.68 -19.75 -10.602 1 95.25 91 ASN A C 1
ATOM 716 O O . ASN A 1 91 ? -9.273 -20.469 -11.414 1 95.25 91 ASN A O 1
ATOM 720 N N . GLY A 1 92 ? -7.652 -19.062 -10.93 1 94.12 92 GLY A N 1
ATOM 721 C CA . GLY A 1 92 ? -6.992 -19.25 -12.211 1 94.12 92 GLY A CA 1
ATOM 722 C C . GLY A 1 92 ? -7.574 -18.375 -13.312 1 94.12 92 GLY A C 1
ATOM 723 O O . GLY A 1 92 ? -7.336 -18.641 -14.5 1 94.12 92 GLY A O 1
ATOM 724 N N . GLU A 1 93 ? -8.398 -17.375 -12.898 1 94.62 93 GLU A N 1
ATOM 725 C CA . GLU A 1 93 ? -8.945 -16.484 -13.906 1 94.62 93 GLU A CA 1
ATOM 726 C C . GLU A 1 93 ? -7.863 -15.57 -14.484 1 94.62 93 GLU A C 1
ATOM 728 O O . GLU A 1 93 ? -6.852 -15.312 -13.836 1 94.62 93 GLU A O 1
ATOM 733 N N . SER A 1 94 ? -8.031 -15.172 -15.844 1 92.44 94 SER A N 1
ATOM 734 C CA . SER A 1 94 ? -7.066 -14.305 -16.5 1 92.44 94 SER A CA 1
ATOM 735 C C . SER A 1 94 ? -7.73 -13.453 -17.578 1 92.44 94 SER A C 1
ATOM 737 O O . SER A 1 94 ? -8.93 -13.586 -17.828 1 92.44 94 SER A O 1
ATOM 739 N N . GLY A 1 95 ? -6.973 -12.531 -18.031 1 89.81 95 GLY A N 1
ATOM 740 C CA . GLY A 1 95 ? -7.43 -11.742 -19.172 1 89.81 95 GLY A CA 1
ATOM 741 C C . GLY A 1 95 ? -8.594 -10.836 -18.828 1 89.81 95 GLY A C 1
ATOM 742 O O . GLY A 1 95 ? -8.523 -10.047 -17.891 1 89.81 95 GLY A O 1
ATOM 743 N N . SER A 1 96 ? -9.758 -11.062 -19.547 1 92.69 96 SER A N 1
ATOM 744 C CA . SER A 1 96 ? -10.891 -10.141 -19.5 1 92.69 96 SER A CA 1
ATOM 745 C C . SER A 1 96 ? -11.617 -10.234 -18.156 1 92.69 96 SER A C 1
ATOM 747 O O . SER A 1 96 ? -12.25 -9.266 -17.734 1 92.69 96 SER A O 1
ATOM 749 N N . ALA A 1 97 ? -11.523 -11.383 -17.438 1 94.25 97 ALA A N 1
ATOM 750 C CA . ALA A 1 97 ? -12.203 -11.555 -16.156 1 94.25 97 ALA A CA 1
ATOM 751 C C . ALA A 1 97 ? -11.531 -10.727 -15.07 1 94.25 97 ALA A C 1
ATOM 753 O O . ALA A 1 97 ? -12.172 -10.32 -14.102 1 94.25 97 ALA A O 1
ATOM 754 N N . ILE A 1 98 ? -10.258 -10.391 -15.258 1 96.81 98 ILE A N 1
ATOM 755 C CA . ILE A 1 98 ? -9.453 -9.742 -14.234 1 96.81 98 ILE A CA 1
ATOM 756 C C . ILE A 1 98 ? -9.523 -8.227 -14.414 1 96.81 98 ILE A C 1
ATOM 758 O O . ILE A 1 98 ? -9.375 -7.473 -13.445 1 96.81 98 ILE A O 1
ATOM 762 N N . VAL A 1 99 ? -9.844 -7.797 -15.625 1 96 99 VAL A N 1
ATOM 763 C CA . VAL A 1 99 ? -9.719 -6.391 -15.992 1 96 99 VAL A CA 1
ATOM 764 C C . VAL A 1 99 ? -10.641 -5.543 -15.117 1 96 99 VAL A C 1
ATOM 766 O O . VAL A 1 99 ? -10.195 -4.57 -14.5 1 96 99 VAL A O 1
ATOM 769 N N . PRO A 1 100 ? -11.969 -5.895 -15.016 1 97.44 100 PRO A N 1
ATOM 770 C CA . PRO A 1 100 ? -12.836 -5.062 -14.172 1 97.44 100 PRO A CA 1
ATOM 771 C C . PRO A 1 100 ? -12.438 -5.094 -12.703 1 97.44 100 PRO A C 1
ATOM 773 O O . PRO A 1 100 ? -12.625 -4.102 -11.984 1 97.44 100 PRO A O 1
ATOM 776 N N . LEU A 1 101 ? -11.961 -6.203 -12.234 1 98 101 LEU A N 1
ATOM 777 C CA . LEU A 1 101 ? -11.531 -6.328 -10.844 1 98 101 LEU A CA 1
ATOM 778 C C . LEU A 1 101 ? -10.289 -5.488 -10.586 1 98 101 LEU A C 1
ATOM 780 O O . LEU A 1 101 ? -10.195 -4.805 -9.555 1 98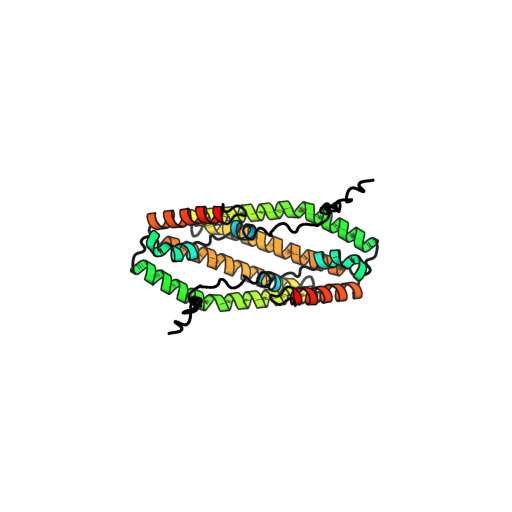 101 LEU A O 1
ATOM 784 N N . ARG A 1 102 ? -9.336 -5.562 -11.555 1 97.81 102 ARG A N 1
ATOM 785 C CA . ARG A 1 102 ? -8.133 -4.738 -11.484 1 97.81 102 ARG A CA 1
ATOM 786 C C . ARG A 1 102 ? -8.484 -3.256 -11.43 1 97.81 102 ARG A C 1
ATOM 788 O O . ARG A 1 102 ? -7.922 -2.514 -10.617 1 97.81 102 ARG A O 1
ATOM 795 N N . GLU A 1 103 ? -9.414 -2.842 -12.227 1 97.62 103 GLU A N 1
ATOM 796 C CA . GLU A 1 103 ? -9.82 -1.44 -12.289 1 97.62 103 GLU A CA 1
ATOM 797 C C . GLU A 1 103 ? -10.477 -1 -10.984 1 97.62 103 GLU A C 1
ATOM 799 O O . GLU A 1 103 ? -10.281 0.132 -10.539 1 97.62 103 GLU A O 1
ATOM 804 N N . ALA A 1 104 ? -11.242 -1.884 -10.398 1 97.69 104 ALA A N 1
ATOM 805 C CA . ALA A 1 104 ? -11.875 -1.572 -9.117 1 97.69 104 ALA A CA 1
ATOM 806 C C . ALA A 1 104 ? -10.828 -1.354 -8.023 1 97.69 104 ALA A C 1
ATOM 808 O O . ALA A 1 104 ? -10.93 -0.412 -7.238 1 97.69 104 ALA A O 1
ATOM 809 N N . VAL A 1 105 ? -9.812 -2.178 -7.996 1 97.94 105 VAL A N 1
ATOM 810 C CA . VAL A 1 105 ? -8.734 -2.061 -7.016 1 97.94 105 VAL A CA 1
ATOM 811 C C . VAL A 1 105 ? -7.98 -0.751 -7.23 1 97.94 105 VAL A C 1
ATOM 813 O O . VAL A 1 105 ? -7.668 -0.043 -6.27 1 97.94 105 VAL A O 1
ATOM 816 N N . LEU A 1 106 ? -7.719 -0.435 -8.516 1 97.25 106 LEU A N 1
ATOM 817 C CA . LEU A 1 106 ? -6.996 0.796 -8.82 1 97.25 106 LEU A CA 1
ATOM 818 C C . LEU A 1 106 ? -7.816 2.02 -8.422 1 97.25 106 LEU A C 1
ATOM 820 O O . LEU A 1 106 ? -7.258 3.025 -7.977 1 97.25 106 LEU A O 1
ATOM 824 N N . LYS A 1 107 ? -9.086 1.955 -8.602 1 96.62 107 LYS A N 1
ATOM 825 C CA . LYS A 1 107 ? -9.961 3.049 -8.18 1 96.62 107 LYS A CA 1
ATOM 826 C C . LYS A 1 107 ? -9.906 3.238 -6.664 1 96.62 107 LYS A C 1
ATOM 828 O O . LYS A 1 107 ? -9.914 4.371 -6.176 1 96.62 107 LYS A O 1
ATOM 833 N N . ASP A 1 108 ? -9.898 2.119 -5.938 1 95.75 108 ASP A N 1
ATOM 834 C CA . ASP A 1 108 ? -9.781 2.195 -4.484 1 95.75 108 ASP A CA 1
ATOM 835 C C . ASP A 1 108 ? -8.477 2.873 -4.074 1 95.75 108 ASP A C 1
ATOM 837 O O . ASP A 1 108 ? -8.461 3.693 -3.154 1 95.75 108 ASP A O 1
ATOM 841 N N . HIS A 1 109 ? -7.406 2.574 -4.766 1 94.38 109 HIS A N 1
ATOM 842 C CA . HIS A 1 109 ? -6.117 3.191 -4.48 1 94.38 109 HIS A CA 1
ATOM 843 C C . HIS A 1 109 ? -6.152 4.691 -4.762 1 94.38 109 HIS A C 1
ATOM 845 O O . HIS A 1 109 ? -5.598 5.48 -3.992 1 94.38 109 HIS A O 1
ATOM 851 N N . ALA A 1 110 ? -6.77 5.031 -5.824 1 95.44 110 ALA A N 1
ATOM 852 C CA . ALA A 1 110 ? -6.918 6.445 -6.156 1 95.44 110 ALA A CA 1
ATOM 853 C C . ALA A 1 110 ? -7.707 7.184 -5.078 1 95.44 110 ALA A C 1
ATOM 855 O O . ALA A 1 110 ? -7.352 8.297 -4.695 1 95.44 110 ALA A O 1
ATOM 856 N N . THR A 1 111 ? -8.742 6.531 -4.605 1 94 111 THR A N 1
ATOM 857 C CA . THR A 1 111 ? -9.578 7.121 -3.561 1 94 111 THR A CA 1
ATOM 858 C C . THR A 1 111 ? -8.766 7.324 -2.281 1 94 111 THR A C 1
ATOM 860 O O . THR A 1 111 ? -8.852 8.383 -1.647 1 94 111 THR A O 1
ATOM 863 N N . MET A 1 112 ? -8 6.344 -1.928 1 92.88 112 MET A N 1
ATOM 864 C CA . MET A 1 112 ? -7.156 6.434 -0.738 1 92.88 112 MET A CA 1
ATOM 865 C C . MET A 1 112 ? -6.145 7.566 -0.871 1 92.88 112 MET A C 1
ATOM 867 O O . MET A 1 112 ? -5.957 8.352 0.061 1 92.88 112 MET A O 1
ATOM 871 N N . LEU A 1 113 ? -5.484 7.613 -2.02 1 95.06 113 LEU A N 1
ATOM 872 C CA . LEU A 1 113 ? -4.5 8.664 -2.27 1 95.06 113 LEU A CA 1
ATOM 873 C C . LEU A 1 113 ? -5.145 10.039 -2.193 1 95.06 113 LEU A C 1
ATOM 875 O O . LEU A 1 113 ? -4.59 10.953 -1.578 1 95.06 113 LEU A O 1
ATOM 879 N N . GLU A 1 114 ? -6.316 10.164 -2.785 1 93.62 114 GLU A N 1
ATOM 880 C CA . GLU A 1 114 ? -7.035 11.438 -2.775 1 93.62 114 GLU A CA 1
ATOM 881 C C . GLU A 1 114 ? -7.398 11.852 -1.354 1 93.62 114 GLU A C 1
ATOM 883 O O . GLU A 1 114 ? -7.277 13.023 -0.997 1 93.62 114 GLU A O 1
ATOM 888 N N . HIS A 1 115 ? -7.812 10.922 -0.571 1 91.88 115 HIS A N 1
ATOM 889 C CA . HIS A 1 115 ? -8.156 11.219 0.815 1 91.88 115 HIS A CA 1
ATOM 890 C C . HIS A 1 115 ? -6.938 11.734 1.581 1 91.88 115 HIS A C 1
ATOM 892 O O . HIS A 1 115 ? -7.047 12.672 2.367 1 91.88 115 HIS A O 1
ATOM 898 N N . GLY A 1 116 ? -5.809 11.078 1.347 1 93.5 116 GLY A N 1
ATOM 899 C CA . GLY A 1 116 ? -4.586 11.539 1.981 1 93.5 116 GLY A CA 1
ATOM 900 C C . GLY A 1 116 ? -4.207 12.953 1.589 1 93.5 116 GLY A C 1
ATOM 901 O O . GLY A 1 116 ? -3.865 13.773 2.447 1 93.5 116 GLY A O 1
ATOM 902 N N . ILE A 1 117 ? -4.301 13.234 0.306 1 96.12 117 ILE A N 1
ATOM 903 C CA . ILE A 1 117 ? -3.961 14.555 -0.216 1 96.12 117 ILE A CA 1
ATOM 904 C C . ILE A 1 117 ? -4.91 15.602 0.363 1 96.12 117 ILE A C 1
ATOM 906 O O . ILE A 1 117 ? -4.477 16.672 0.789 1 96.12 117 ILE A O 1
ATOM 910 N N . GLN A 1 118 ? -6.191 15.273 0.451 1 92.94 118 GLN A N 1
ATOM 911 C CA . GLN A 1 118 ? -7.188 16.188 0.994 1 92.94 118 GLN A CA 1
ATOM 912 C C . GLN A 1 118 ? -6.926 16.484 2.469 1 92.94 118 GLN A C 1
ATOM 914 O O . GLN A 1 118 ? -7.152 17.594 2.939 1 92.94 118 GLN A O 1
ATOM 919 N N . GLN A 1 119 ? -6.523 15.484 3.133 1 93.69 119 GLN A N 1
ATOM 920 C CA . GLN A 1 119 ? -6.211 15.664 4.547 1 93.69 119 GLN A CA 1
ATOM 921 C C . GLN A 1 119 ? -5.07 16.656 4.734 1 93.69 119 GLN A C 1
ATOM 923 O O . GLN A 1 119 ? -5.152 17.562 5.578 1 93.69 119 GLN A O 1
ATOM 928 N N . VAL A 1 120 ? -4.043 16.547 3.979 1 95.81 120 VAL A N 1
ATOM 929 C CA . VAL A 1 120 ? -2.896 17.438 4.07 1 95.81 120 VAL A CA 1
ATOM 930 C C . VAL A 1 120 ? -3.314 18.859 3.674 1 95.81 120 VAL A C 1
ATOM 932 O O . VAL A 1 120 ? -2.955 19.828 4.348 1 95.81 120 VAL A O 1
ATOM 935 N N . ASN A 1 121 ? -4.086 18.953 2.621 1 94.75 121 ASN A N 1
ATOM 936 C CA . ASN A 1 121 ? -4.578 20.266 2.184 1 94.75 121 ASN A CA 1
ATOM 937 C C . ASN A 1 121 ? -5.445 20.922 3.252 1 94.75 121 ASN A C 1
ATOM 939 O O . ASN A 1 121 ? -5.367 22.125 3.463 1 94.75 121 ASN A O 1
ATOM 943 N N . TYR A 1 122 ? -6.258 20.156 3.879 1 94.88 122 TYR A N 1
ATOM 944 C CA . TYR A 1 122 ? -7.102 20.641 4.965 1 94.88 122 TYR A CA 1
ATOM 945 C C . TYR A 1 122 ? -6.254 21.219 6.094 1 94.88 122 TYR A C 1
ATOM 947 O O . TYR A 1 122 ? -6.512 22.312 6.574 1 94.88 122 TYR A O 1
ATOM 955 N N . LEU A 1 123 ? -5.25 20.453 6.465 1 96.06 123 LEU A N 1
ATOM 956 C CA . LEU A 1 123 ? -4.379 20.922 7.539 1 96.06 123 LEU A CA 1
ATOM 957 C C . LEU A 1 123 ? -3.662 22.203 7.145 1 96.06 123 LEU A C 1
ATOM 959 O O . LEU A 1 123 ? -3.539 23.125 7.953 1 96.06 123 LEU A O 1
ATOM 963 N N . HIS A 1 124 ? -3.221 22.234 5.93 1 95.5 124 HIS A N 1
ATOM 964 C CA . HIS A 1 124 ? -2.553 23.438 5.445 1 95.5 124 HIS A CA 1
ATOM 965 C C . HIS A 1 124 ? -3.488 24.641 5.488 1 95.5 124 HIS A C 1
ATOM 967 O O . HIS A 1 124 ? -3.045 25.766 5.707 1 95.5 124 HIS A O 1
ATOM 973 N N . LYS A 1 125 ? -4.719 24.438 5.348 1 93.81 125 LYS A N 1
ATOM 974 C CA . LYS A 1 125 ? -5.707 25.5 5.32 1 93.81 125 LYS A CA 1
ATOM 975 C C . LYS A 1 125 ? -5.992 26.031 6.727 1 93.81 125 LYS A C 1
ATOM 977 O O . LYS A 1 125 ? -6.156 27.234 6.926 1 93.81 125 LYS A O 1
ATOM 982 N N . ILE A 1 126 ? -6.062 25.172 7.73 1 94.62 126 ILE A N 1
ATOM 983 C CA . ILE A 1 126 ? -6.535 25.594 9.047 1 94.62 126 ILE A CA 1
ATOM 984 C C . ILE A 1 126 ? -5.355 26.078 9.891 1 94.62 126 ILE A C 1
ATOM 986 O O . ILE A 1 126 ? -5.535 26.859 10.828 1 94.62 126 ILE A O 1
ATOM 990 N N . LEU A 1 127 ? -4.129 25.594 9.578 1 96.12 127 LEU A N 1
ATOM 991 C CA . LEU A 1 127 ? -2.949 25.984 10.336 1 96.12 127 LEU A CA 1
ATOM 992 C C . LEU A 1 127 ? -2.383 27.297 9.812 1 96.12 127 LEU A C 1
ATOM 994 O O . LEU A 1 127 ? -2.441 27.562 8.609 1 96.12 127 LEU A O 1
ATOM 998 N N . THR A 1 128 ? -1.887 28.156 10.75 1 95.94 128 THR A N 1
ATOM 999 C CA . THR A 1 128 ? -1.138 29.328 10.312 1 95.94 128 THR A CA 1
ATOM 1000 C C . THR A 1 128 ? 0.19 28.906 9.688 1 95.94 128 THR A C 1
ATOM 1002 O O . THR A 1 128 ? 0.66 27.797 9.891 1 95.94 128 THR A O 1
ATOM 1005 N N . PRO A 1 129 ? 0.82 29.766 8.961 1 95.62 129 PRO A N 1
ATOM 1006 C CA . PRO A 1 129 ? 2.105 29.422 8.344 1 95.62 129 PRO A CA 1
ATOM 1007 C C . PRO A 1 129 ? 3.15 28.969 9.367 1 95.62 129 PRO A C 1
ATOM 1009 O O . PRO A 1 129 ? 3.939 28.062 9.086 1 95.62 129 PRO A O 1
ATOM 1012 N N . VAL A 1 130 ? 3.145 29.625 10.484 1 96.38 130 VAL A N 1
ATOM 1013 C CA . VAL A 1 130 ? 4.109 29.281 11.523 1 96.38 130 VAL A CA 1
ATOM 1014 C C . VAL A 1 130 ? 3.797 27.891 12.078 1 96.38 130 VAL A C 1
ATOM 1016 O O . VAL A 1 130 ? 4.699 27.078 12.25 1 96.38 130 VAL A O 1
ATOM 1019 N N . GLN A 1 131 ? 2.547 27.641 12.352 1 96.62 131 GLN A N 1
ATOM 1020 C CA . GLN A 1 131 ? 2.104 26.328 12.82 1 96.62 131 GLN A CA 1
ATOM 1021 C C . GLN A 1 131 ? 2.422 25.234 11.805 1 96.62 131 GLN A C 1
ATOM 1023 O O . GLN A 1 131 ? 2.859 24.141 12.172 1 96.62 131 GLN A O 1
ATOM 1028 N N . TRP A 1 132 ? 2.191 25.5 10.523 1 96.69 132 TRP A N 1
ATOM 1029 C CA . TRP A 1 132 ? 2.449 24.562 9.438 1 96.69 132 TRP A CA 1
ATOM 1030 C C . TRP A 1 132 ? 3.93 24.188 9.375 1 96.69 132 TRP A C 1
ATOM 1032 O O . TRP A 1 132 ? 4.281 23.016 9.297 1 96.69 132 TRP A O 1
ATOM 1042 N N . GLN A 1 133 ? 4.789 25.156 9.43 1 95.94 133 GLN A N 1
ATOM 1043 C CA . GLN A 1 133 ? 6.227 24.906 9.375 1 95.94 133 GLN A CA 1
ATOM 1044 C C . GLN A 1 133 ? 6.688 24.062 10.555 1 95.94 133 GLN A C 1
ATOM 1046 O O . GLN A 1 133 ? 7.523 23.172 10.391 1 95.94 133 GLN A O 1
ATOM 1051 N N . LYS A 1 134 ? 6.148 24.375 11.664 1 95.69 134 LYS A N 1
ATOM 1052 C CA . LYS A 1 134 ? 6.492 23.578 12.836 1 95.69 134 LYS A CA 1
ATOM 1053 C C . LYS A 1 134 ? 6.023 22.141 12.68 1 95.69 134 LYS A C 1
ATOM 1055 O O . LYS A 1 134 ? 6.758 21.203 13.008 1 95.69 134 LYS A O 1
ATOM 1060 N N . ALA A 1 135 ? 4.766 21.938 12.227 1 95.81 135 ALA A N 1
ATOM 1061 C CA . ALA A 1 135 ? 4.211 20.609 12.023 1 95.81 135 ALA A CA 1
ATOM 1062 C C . ALA A 1 135 ? 5.047 19.812 11.023 1 95.81 135 ALA A C 1
ATOM 1064 O O . ALA A 1 135 ? 5.344 18.625 11.242 1 95.81 135 ALA A O 1
ATOM 1065 N N . THR A 1 136 ? 5.418 20.406 9.875 1 95.5 136 THR A N 1
ATOM 1066 C CA . THR A 1 136 ? 6.195 19.719 8.852 1 95.5 136 THR A CA 1
ATOM 1067 C C . THR A 1 136 ? 7.605 19.422 9.344 1 95.5 136 THR A C 1
ATOM 1069 O O . THR A 1 136 ? 8.195 18.406 8.977 1 95.5 136 THR A O 1
ATOM 1072 N N . ALA A 1 137 ? 8.156 20.312 10.195 1 94 137 ALA A N 1
ATOM 1073 C CA . ALA A 1 137 ? 9.461 20.062 10.805 1 94 137 ALA A CA 1
ATOM 1074 C C . ALA A 1 137 ? 9.414 18.859 11.742 1 94 137 ALA A C 1
ATOM 1076 O O . ALA A 1 137 ? 10.328 18.031 11.758 1 94 137 ALA A O 1
ATOM 1077 N N . LEU A 1 138 ? 8.367 18.812 12.508 1 92.25 138 LEU A N 1
ATOM 1078 C CA . LEU A 1 138 ? 8.172 17.672 13.398 1 92.25 138 LEU A CA 1
ATOM 1079 C C . LEU A 1 138 ? 8.055 16.375 12.602 1 92.25 138 LEU A C 1
ATOM 1081 O O . LEU A 1 138 ? 8.602 15.344 13 1 92.25 138 LEU A O 1
ATOM 1085 N N . TYR A 1 139 ? 7.348 16.422 11.523 1 92.44 139 TYR A N 1
ATOM 1086 C CA . TYR A 1 139 ? 7.219 15.258 10.656 1 92.44 139 TYR A CA 1
ATOM 1087 C C . TYR A 1 139 ? 8.586 14.766 10.203 1 92.44 139 TYR A C 1
ATOM 1089 O O . TYR A 1 139 ? 8.867 13.562 10.258 1 92.44 139 TYR A O 1
ATOM 1097 N N . LYS A 1 140 ? 9.406 15.68 9.742 1 88.69 140 LYS A N 1
ATOM 1098 C CA . LYS A 1 140 ? 10.734 15.328 9.234 1 88.69 140 LYS A CA 1
ATOM 1099 C C . LYS A 1 140 ? 11.609 14.766 10.352 1 88.69 140 LYS A C 1
ATOM 1101 O O . LYS A 1 140 ? 12.43 13.875 10.109 1 88.69 140 LYS A O 1
ATOM 1106 N N . GLU A 1 141 ? 11.406 15.258 11.5 1 85.31 141 GLU A N 1
ATOM 1107 C CA . GLU A 1 141 ? 12.188 14.797 12.648 1 85.31 141 GLU A CA 1
ATOM 1108 C C . GLU A 1 141 ? 11.766 13.391 13.07 1 85.31 141 GLU A C 1
ATOM 1110 O O . GLU A 1 141 ? 12.609 12.539 13.352 1 85.31 141 GLU A O 1
ATOM 1115 N N . ILE A 1 142 ? 10.508 13.172 13.188 1 77 142 ILE A N 1
ATOM 1116 C CA . ILE A 1 142 ? 9.992 11.883 13.641 1 77 142 ILE A CA 1
ATOM 1117 C C . ILE A 1 142 ? 10.281 10.812 12.586 1 77 142 ILE A C 1
ATOM 1119 O O . ILE A 1 142 ? 10.648 9.688 12.922 1 77 142 ILE A O 1
ATOM 1123 N N . GLY A 1 143 ? 9.953 11.078 11.391 1 67.94 143 GLY A N 1
ATOM 1124 C CA . GLY A 1 143 ? 10.258 10.148 10.32 1 67.94 143 GLY A CA 1
ATOM 1125 C C . GLY A 1 143 ? 11.711 9.695 10.312 1 67.94 143 GLY A C 1
ATOM 1126 O O . GLY A 1 143 ? 12.008 8.555 9.969 1 67.94 143 GLY A O 1
ATOM 1127 N N . SER A 1 144 ? 12.562 10.57 10.602 1 61.03 144 SER A N 1
ATOM 1128 C CA . SER A 1 144 ? 13.992 10.266 10.688 1 61.03 144 SER A CA 1
ATOM 1129 C C . SER A 1 144 ? 14.305 9.414 11.914 1 61.03 144 SER A C 1
ATOM 1131 O O . SER A 1 144 ? 15.297 8.68 11.93 1 61.03 144 SER A O 1
ATOM 1133 N N . ARG A 1 145 ? 13.594 9.523 12.969 1 57.59 145 ARG A N 1
ATOM 1134 C CA . ARG A 1 145 ? 13.852 8.758 14.18 1 57.59 145 ARG A CA 1
ATOM 1135 C C . ARG A 1 145 ? 13.336 7.328 14.031 1 57.59 145 ARG A C 1
ATOM 1137 O O . ARG A 1 145 ? 13.953 6.387 14.539 1 57.59 145 ARG A O 1
ATOM 1144 N N . ARG A 1 146 ? 12.156 7.223 13.547 1 53.66 146 ARG A N 1
ATOM 1145 C CA . ARG A 1 146 ? 11.562 5.891 13.5 1 53.66 146 ARG A CA 1
ATOM 1146 C C . ARG A 1 146 ? 12.336 4.984 12.547 1 53.66 146 ARG A C 1
ATOM 1148 O O . ARG A 1 146 ? 12.047 3.791 12.445 1 53.66 146 ARG A O 1
ATOM 1155 N N . GLY A 1 147 ? 13.289 5.477 11.867 1 47.16 147 GLY A N 1
ATOM 1156 C CA . GLY A 1 147 ? 14.172 4.551 11.18 1 47.16 147 GLY A CA 1
ATOM 1157 C C . GLY A 1 147 ? 14.898 3.604 12.117 1 47.16 147 GLY A C 1
ATOM 1158 O O . GLY A 1 147 ? 14.781 3.723 13.336 1 47.16 147 GLY A O 1
ATOM 1159 N N . PRO A 1 148 ? 15.258 2.414 11.562 1 46.91 148 PRO A N 1
ATOM 1160 C CA . PRO A 1 148 ? 15.875 1.369 12.375 1 46.91 148 PRO A CA 1
ATOM 1161 C C . PRO A 1 148 ? 16.625 1.93 13.586 1 46.91 148 PRO A C 1
ATOM 1163 O O . PRO A 1 148 ? 16.703 1.268 14.625 1 46.91 148 PRO A O 1
ATOM 1166 N N . TRP A 1 149 ? 17.328 3.053 13.234 1 39.5 149 TRP A N 1
ATOM 1167 C CA . TRP A 1 149 ? 18.219 3.527 14.297 1 39.5 149 TRP A CA 1
ATOM 1168 C C . TRP A 1 149 ? 17.5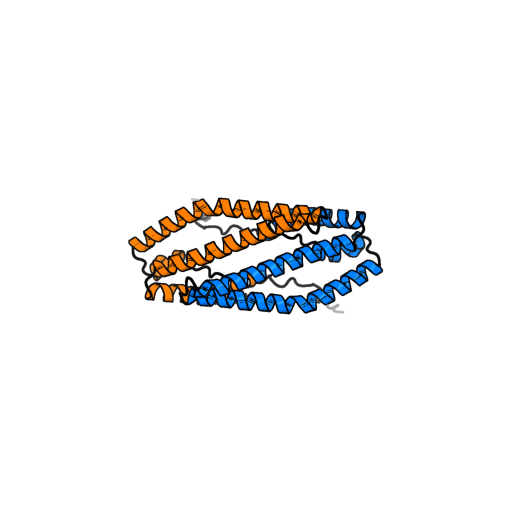31 4.582 15.148 1 39.5 149 TRP A C 1
ATOM 1170 O O . TRP A 1 149 ? 18.188 5.355 15.844 1 39.5 149 TRP A O 1
ATOM 1180 N N . GLY A 1 150 ? 16.391 4.844 15.133 1 36.47 150 GLY A N 1
ATOM 1181 C CA . GLY A 1 150 ? 15.93 5.758 16.156 1 36.47 150 GLY A CA 1
ATOM 1182 C C . GLY A 1 150 ? 16.625 5.555 17.5 1 36.47 150 GLY A C 1
ATOM 1183 O O . GLY A 1 150 ? 16.547 4.477 18.078 1 36.47 150 GLY A O 1
ATOM 1184 N N . LYS A 1 151 ? 17.797 6.262 17.594 1 30.91 151 LYS A N 1
ATOM 1185 C CA . LYS A 1 151 ? 18.641 6.258 18.781 1 30.91 151 LYS A CA 1
ATOM 1186 C C . LYS A 1 151 ? 17.828 6.617 20.031 1 30.91 151 LYS A C 1
ATOM 1188 O O . LYS A 1 151 ? 16.859 7.367 19.953 1 30.91 151 LYS A O 1
ATOM 1193 N N . MET B 1 1 ? 7.219 -10.359 74.875 1 28.59 1 MET B N 1
ATOM 1194 C CA . MET B 1 1 ? 6.469 -9.359 74.062 1 28.59 1 MET B CA 1
ATOM 1195 C C . MET B 1 1 ? 6.895 -9.344 72.625 1 28.59 1 MET B C 1
ATOM 1197 O O . MET B 1 1 ? 7.977 -8.859 72.312 1 28.59 1 MET B O 1
ATOM 1201 N N . ASN B 1 2 ? 6.562 -10.445 71.812 1 28.89 2 ASN B N 1
ATOM 1202 C CA . ASN B 1 2 ? 6.988 -10.992 70.5 1 28.89 2 ASN B CA 1
ATOM 1203 C C . ASN B 1 2 ? 6.496 -10.125 69.375 1 28.89 2 ASN B C 1
ATOM 1205 O O . ASN B 1 2 ? 5.293 -9.969 69.125 1 28.89 2 ASN B O 1
ATOM 1209 N N . GLY B 1 3 ? 7.133 -8.898 69.125 1 32.5 3 GLY B N 1
ATOM 1210 C CA . GLY B 1 3 ? 6.879 -7.961 68.062 1 32.5 3 GLY B CA 1
ATOM 1211 C C . GLY B 1 3 ? 6.957 -8.594 66.688 1 32.5 3 GLY B C 1
ATOM 1212 O O . GLY B 1 3 ? 7.973 -9.203 66.312 1 32.5 3 GLY B O 1
ATOM 1213 N N . GLY B 1 4 ? 5.844 -9.148 66.125 1 35.97 4 GLY B N 1
ATOM 1214 C CA . GLY B 1 4 ? 5.645 -9.805 64.812 1 35.97 4 GLY B CA 1
ATOM 1215 C C . GLY B 1 4 ? 6.039 -8.938 63.625 1 35.97 4 GLY B C 1
ATOM 1216 O O . GLY B 1 4 ? 5.887 -7.715 63.688 1 35.97 4 GLY B O 1
ATOM 1217 N N . PRO B 1 5 ? 7.016 -9.328 62.75 1 40.62 5 PRO B N 1
ATOM 1218 C CA . PRO B 1 5 ? 7.586 -8.586 61.625 1 40.62 5 PRO B CA 1
ATOM 1219 C C . PRO B 1 5 ? 6.531 -8.156 60.594 1 40.62 5 PRO B C 1
ATOM 1221 O O . PRO B 1 5 ? 5.508 -8.828 60.438 1 40.62 5 PRO B O 1
ATOM 1224 N N . MET B 1 6 ? 6.168 -6.836 60.531 1 37.47 6 MET B N 1
ATOM 1225 C CA . MET B 1 6 ? 5.352 -6.195 59.5 1 37.47 6 MET B CA 1
ATOM 1226 C C . MET B 1 6 ? 5.852 -6.555 58.125 1 37.47 6 MET B C 1
ATOM 1228 O O . MET B 1 6 ? 7.027 -6.359 57.812 1 37.47 6 MET B O 1
ATOM 1232 N N . GLY B 1 7 ? 5.402 -7.688 57.469 1 35.47 7 GLY B N 1
ATOM 1233 C CA . GLY B 1 7 ? 5.719 -8.102 56.125 1 35.47 7 GLY B CA 1
ATOM 1234 C C . GLY B 1 7 ? 5.449 -7.027 55.062 1 35.47 7 GLY B C 1
ATOM 1235 O O . GLY B 1 7 ? 4.582 -6.172 55.281 1 35.47 7 GLY B O 1
ATOM 1236 N N . PRO B 1 8 ? 6.438 -6.539 54.219 1 41.47 8 PRO B N 1
ATOM 1237 C CA . PRO B 1 8 ? 6.328 -5.52 53.188 1 41.47 8 PRO B CA 1
ATOM 1238 C C . PRO B 1 8 ? 5.145 -5.766 52.25 1 41.47 8 PRO B C 1
ATOM 1240 O O . PRO B 1 8 ? 4.902 -6.902 51.844 1 41.47 8 PRO B O 1
ATOM 1243 N N . GLY B 1 9 ? 3.934 -5.141 52.469 1 33.78 9 GLY B N 1
ATOM 1244 C CA . GLY B 1 9 ? 2.812 -5.102 51.531 1 33.78 9 GLY B CA 1
ATOM 1245 C C . GLY B 1 9 ? 3.217 -4.707 50.125 1 33.78 9 GLY B C 1
ATOM 1246 O O . GLY B 1 9 ? 3.789 -3.637 49.906 1 33.78 9 GLY B O 1
ATOM 1247 N N . MET B 1 10 ? 3.604 -5.637 49.219 1 32.34 10 MET B N 1
ATOM 1248 C CA . MET B 1 10 ? 3.795 -5.48 47.781 1 32.34 10 MET B CA 1
ATOM 1249 C C . MET B 1 10 ? 2.668 -4.648 47.156 1 32.34 10 MET B C 1
ATOM 1251 O O . MET B 1 10 ? 1.491 -4.969 47.344 1 32.34 10 MET B O 1
ATOM 1255 N N . MET B 1 11 ? 2.807 -3.311 47.062 1 35.16 11 MET B N 1
ATOM 1256 C CA . MET B 1 11 ? 1.959 -2.457 46.25 1 35.16 11 MET B CA 1
ATOM 1257 C C . MET B 1 11 ? 1.733 -3.08 44.875 1 35.16 11 MET B C 1
ATOM 1259 O O . MET B 1 11 ? 2.689 -3.342 44.156 1 35.16 11 MET B O 1
ATOM 1263 N N . GLN B 1 12 ? 0.809 -3.998 44.688 1 35.84 12 GLN B N 1
ATOM 1264 C CA . GLN B 1 12 ? 0.31 -4.406 43.375 1 35.84 12 GLN B CA 1
ATOM 1265 C C . GLN B 1 12 ? -0.067 -3.193 42.531 1 35.84 12 GLN B C 1
ATOM 1267 O O . GLN B 1 12 ? -1.005 -2.465 42.844 1 35.84 12 GLN B O 1
ATOM 1272 N N . GLY B 1 13 ? 0.868 -2.465 41.875 1 35.56 13 GLY B N 1
ATOM 1273 C CA . GLY B 1 13 ? 0.621 -1.438 40.875 1 35.56 13 GLY B CA 1
ATOM 1274 C C . GLY B 1 13 ? -0.484 -1.807 39.906 1 35.56 13 GLY B C 1
ATOM 1275 O O . GLY B 1 13 ? -0.438 -2.865 39.281 1 35.56 13 GLY B O 1
ATOM 1276 N N . HIS B 1 14 ? -1.767 -1.515 40.062 1 42.75 14 HIS B N 1
ATOM 1277 C CA . HIS B 1 14 ? -2.832 -1.569 39.062 1 42.75 14 HIS B CA 1
ATOM 1278 C C . HIS B 1 14 ? -2.383 -0.959 37.75 1 42.75 14 HIS B C 1
ATOM 1280 O O . HIS B 1 14 ? -1.745 0.097 37.719 1 42.75 14 HIS B O 1
ATOM 1286 N N . PRO B 1 15 ? -2.148 -1.772 36.719 1 41.22 15 PRO B N 1
ATOM 1287 C CA . PRO B 1 15 ? -1.857 -1.183 35.406 1 41.22 15 PRO B CA 1
ATOM 1288 C C . PRO B 1 15 ? -2.812 -0.046 35.062 1 41.22 15 PRO B C 1
ATOM 1290 O O . PRO B 1 15 ? -4.012 -0.135 35.312 1 41.22 15 PRO B O 1
ATOM 1293 N N . CYS B 1 16 ? -2.514 1.219 35.125 1 41.84 16 CYS B N 1
ATOM 1294 C CA . CYS B 1 16 ? -3.312 2.326 34.625 1 41.84 16 CYS B CA 1
ATOM 1295 C C . CYS B 1 16 ? -3.939 1.971 33.281 1 41.84 16 CYS B C 1
ATOM 1297 O O . CYS B 1 16 ? -3.275 1.404 32.406 1 41.84 16 CYS B O 1
ATOM 1299 N N . PRO B 1 17 ? -5.262 1.746 33.219 1 38.69 17 PRO B N 1
ATOM 1300 C CA . PRO B 1 17 ? -5.984 1.444 31.969 1 38.69 17 PRO B CA 1
ATOM 1301 C C . PRO B 1 17 ? -5.57 2.354 30.812 1 38.69 17 PRO B C 1
ATOM 1303 O O . PRO B 1 17 ? -6.047 2.178 29.688 1 38.69 17 PRO B O 1
ATOM 1306 N N . GLY B 1 18 ? -5.199 3.566 31.109 1 38.44 18 GLY B N 1
ATOM 1307 C CA . GLY B 1 18 ? -5.141 4.52 30.016 1 38.44 18 GLY B CA 1
ATOM 1308 C C . GLY B 1 18 ? -4.117 4.152 28.953 1 38.44 18 GLY B C 1
ATOM 1309 O O . GLY B 1 18 ? -3.73 4.992 28.141 1 38.44 18 GLY B O 1
ATOM 1310 N N . GLY B 1 19 ? -3.205 3.252 29.234 1 35.84 19 GLY B N 1
ATOM 1311 C CA . GLY B 1 19 ? -2.211 3.051 28.188 1 35.84 19 GLY B CA 1
ATOM 1312 C C . GLY B 1 19 ? -2.818 2.658 26.844 1 35.84 19 GLY B C 1
ATOM 1313 O O . GLY B 1 19 ? -3.691 1.792 26.797 1 35.84 19 GLY B O 1
ATOM 1314 N N . TRP B 1 20 ? -3.166 3.627 25.891 1 38.69 20 TRP B N 1
ATOM 1315 C CA . TRP B 1 20 ? -3.359 3.184 24.516 1 38.69 20 TRP B CA 1
ATOM 1316 C C . TRP B 1 20 ? -2.453 2.002 24.188 1 38.69 20 TRP B C 1
ATOM 1318 O O . TRP B 1 20 ? -1.23 2.148 24.125 1 38.69 20 TRP B O 1
ATOM 1328 N N . ARG B 1 21 ? -2.51 0.886 24.797 1 42.88 21 ARG B N 1
ATOM 1329 C CA . ARG B 1 21 ? -1.792 -0.3 24.328 1 42.88 21 ARG B CA 1
ATOM 1330 C C . ARG B 1 21 ? -1.884 -0.446 22.812 1 42.88 21 ARG B C 1
ATOM 1332 O O . ARG B 1 21 ? -2.979 -0.579 22.266 1 42.88 21 ARG B O 1
ATOM 1339 N N . HIS B 1 22 ? -0.931 0.247 22.109 1 44.19 22 HIS B N 1
ATOM 1340 C CA . HIS B 1 22 ? -0.773 -0.137 20.703 1 44.19 22 HIS B CA 1
ATOM 1341 C C . HIS B 1 22 ? -0.944 -1.642 20.531 1 44.19 22 HIS B C 1
ATOM 1343 O O . HIS B 1 22 ? -0.174 -2.43 21.078 1 44.19 22 HIS B O 1
ATOM 1349 N N . GLY B 1 23 ? -2.1 -2.168 20.672 1 43.28 23 GLY B N 1
ATOM 1350 C CA . GLY B 1 23 ? -2.186 -3.566 20.281 1 43.28 23 GLY B CA 1
ATOM 1351 C C . GLY B 1 23 ? -1.226 -3.938 19.172 1 43.28 23 GLY B C 1
ATOM 1352 O O . GLY B 1 23 ? -0.713 -3.061 18.469 1 43.28 23 GLY B O 1
ATOM 1353 N N . PRO B 1 24 ? -0.56 -5.09 19.078 1 46 24 PRO B N 1
ATOM 1354 C CA . PRO B 1 24 ? 0.363 -5.488 18.016 1 46 24 PRO B CA 1
ATOM 1355 C C . PRO B 1 24 ? -0.171 -5.164 16.625 1 46 24 PRO B C 1
ATOM 1357 O O . PRO B 1 24 ? -1.374 -5.285 16.375 1 46 24 PRO B O 1
ATOM 1360 N N . MET B 1 25 ? 0.314 -4.121 16.109 1 50.75 25 MET B N 1
ATOM 1361 C CA . MET B 1 25 ? 0.008 -4.02 14.688 1 50.75 25 MET B CA 1
ATOM 1362 C C . MET B 1 25 ? -0.065 -5.402 14.047 1 50.75 25 MET B C 1
ATOM 1364 O O . MET B 1 25 ? 0.869 -6.195 14.164 1 50.75 25 MET B O 1
ATOM 1368 N N . ARG B 1 26 ? -1.231 -5.891 14.055 1 52.28 26 ARG B N 1
ATOM 1369 C CA . ARG B 1 26 ? -1.332 -7.199 13.406 1 52.28 26 ARG B CA 1
ATOM 1370 C C . ARG B 1 26 ? -0.676 -7.18 12.031 1 52.28 26 ARG B C 1
ATOM 1372 O O . ARG B 1 26 ? -1.295 -6.77 11.047 1 52.28 26 ARG B O 1
ATOM 1379 N N . LYS B 1 27 ? 0.735 -7.27 11.945 1 55.81 27 LYS B N 1
ATOM 1380 C CA . LYS B 1 27 ? 1.498 -7.438 10.711 1 55.81 27 LYS B CA 1
ATOM 1381 C C . LYS B 1 27 ? 0.718 -8.266 9.695 1 55.81 27 LYS B C 1
ATOM 1383 O O . LYS B 1 27 ? 0.777 -7.992 8.492 1 55.81 27 LYS B O 1
ATOM 1388 N N . GLY B 1 28 ? -0.188 -9.086 10.023 1 58.22 28 GLY B N 1
ATOM 1389 C CA . GLY B 1 28 ? -0.956 -10.016 9.211 1 58.22 28 GLY B CA 1
ATOM 1390 C C . GLY B 1 28 ? -2.117 -9.359 8.492 1 58.22 28 GLY B C 1
ATOM 1391 O O . GLY B 1 28 ? -2.568 -9.852 7.453 1 58.22 28 GLY B O 1
ATOM 1392 N N . GLY B 1 29 ? -2.461 -8.133 8.914 1 62.78 29 GLY B N 1
ATOM 1393 C CA . GLY B 1 29 ? -3.664 -7.543 8.352 1 62.78 29 GLY B CA 1
ATOM 1394 C C . GLY B 1 29 ? -3.473 -7.031 6.938 1 62.78 29 GLY B C 1
ATOM 1395 O O . GLY B 1 29 ? -4.25 -7.363 6.039 1 62.78 29 GLY B O 1
ATOM 1396 N N . TRP B 1 30 ? -2.363 -6.375 6.766 1 71.75 30 TRP B N 1
ATOM 1397 C CA . TRP B 1 30 ? -2.152 -5.805 5.441 1 71.75 30 TRP B CA 1
ATOM 1398 C C . TRP B 1 30 ? -1.914 -6.898 4.406 1 71.75 30 TRP B C 1
ATOM 1400 O O . TRP B 1 30 ? -2.447 -6.84 3.295 1 71.75 30 TRP B O 1
ATOM 1410 N N . MET B 1 31 ? -1.249 -7.844 4.785 1 72.25 31 MET B N 1
ATOM 1411 C CA . MET B 1 31 ? -0.93 -8.938 3.867 1 72.25 31 MET B CA 1
ATOM 1412 C C . MET B 1 31 ? -2.186 -9.711 3.484 1 72.25 31 MET B C 1
ATOM 1414 O O . MET B 1 31 ? -2.361 -10.086 2.324 1 72.25 31 MET B O 1
ATOM 1418 N N . ARG B 1 32 ? -3.072 -9.875 4.48 1 76.62 32 ARG B N 1
ATOM 1419 C CA . ARG B 1 32 ? -4.305 -10.617 4.242 1 76.62 32 ARG B CA 1
ATOM 1420 C C . ARG B 1 32 ? -5.242 -9.844 3.316 1 76.62 32 ARG B C 1
ATOM 1422 O O . ARG B 1 32 ? -6.051 -10.445 2.607 1 76.62 32 ARG B O 1
ATOM 1429 N N . ASN B 1 33 ? -4.953 -8.586 3.242 1 86.5 33 ASN B N 1
ATOM 1430 C CA . ASN B 1 33 ? -5.848 -7.75 2.455 1 86.5 33 ASN B CA 1
ATOM 1431 C C . ASN B 1 33 ? -5.223 -7.355 1.122 1 86.5 33 ASN B C 1
ATOM 1433 O O . ASN B 1 33 ? -5.777 -6.535 0.388 1 86.5 33 ASN B O 1
ATOM 1437 N N . ALA B 1 34 ? -4.086 -8.023 0.818 1 90.12 34 ALA B N 1
ATOM 1438 C CA . ALA B 1 34 ? -3.43 -7.719 -0.451 1 90.12 34 ALA B CA 1
ATOM 1439 C C . ALA B 1 34 ? -4.266 -8.203 -1.632 1 90.12 34 ALA B C 1
ATOM 1441 O O . ALA B 1 34 ? -4.863 -9.289 -1.576 1 90.12 34 ALA B O 1
ATOM 1442 N N . PRO B 1 35 ? -4.289 -7.426 -2.68 1 95.56 35 PRO B N 1
ATOM 1443 C CA . PRO B 1 35 ? -5.125 -7.801 -3.824 1 95.56 35 PRO B CA 1
ATOM 1444 C C . PRO B 1 35 ? -4.531 -8.953 -4.637 1 95.56 35 PRO B C 1
ATOM 1446 O O . PRO B 1 35 ? -5.258 -9.648 -5.344 1 95.56 35 PRO B O 1
ATOM 1449 N N . VAL B 1 36 ? -3.252 -9.094 -4.613 1 95.75 36 VAL B N 1
ATOM 1450 C CA . VAL B 1 36 ? -2.568 -10.148 -5.355 1 95.75 36 VAL B CA 1
ATOM 1451 C C . VAL B 1 36 ? -1.977 -11.164 -4.383 1 95.75 36 VAL B C 1
ATOM 1453 O O . VAL B 1 36 ? -1.231 -10.797 -3.469 1 95.75 36 VAL B O 1
ATOM 1456 N N . PRO B 1 37 ? -2.322 -12.414 -4.566 1 93.94 37 PRO B N 1
ATOM 1457 C CA . PRO B 1 37 ? -1.766 -13.422 -3.666 1 93.94 37 PRO B CA 1
ATOM 1458 C C . PRO B 1 37 ? -0.276 -13.664 -3.9 1 93.94 37 PRO B C 1
ATOM 1460 O O . PRO B 1 37 ? 0.173 -13.711 -5.047 1 93.94 37 PRO B O 1
ATOM 1463 N N . MET B 1 38 ? 0.423 -13.852 -2.834 1 89.56 38 MET B N 1
ATOM 1464 C CA . MET B 1 38 ? 1.865 -14.078 -2.893 1 89.56 38 MET B CA 1
ATOM 1465 C C . MET B 1 38 ? 2.182 -15.547 -3.113 1 89.56 38 MET B C 1
ATOM 1467 O O . MET B 1 38 ? 2.736 -16.203 -2.232 1 89.56 38 MET B O 1
ATOM 1471 N N . LEU B 1 39 ? 2.02 -16.031 -4.281 1 93.31 39 LEU B N 1
ATOM 1472 C CA . LEU B 1 39 ? 2.137 -17.453 -4.609 1 93.31 39 LEU B CA 1
ATOM 1473 C C . LEU B 1 39 ? 3.58 -17.812 -4.938 1 93.31 39 LEU B C 1
ATOM 1475 O O . LEU B 1 39 ? 4.008 -18.953 -4.707 1 93.31 39 LEU B O 1
ATOM 1479 N N . MET B 1 40 ? 4.301 -16.844 -5.402 1 91.19 40 MET B N 1
ATOM 1480 C CA . MET B 1 40 ? 5.648 -17.141 -5.883 1 91.19 40 MET B CA 1
ATOM 1481 C C . MET B 1 40 ? 6.527 -17.656 -4.754 1 91.19 40 MET B C 1
ATOM 1483 O O . MET B 1 40 ? 7.184 -18.688 -4.898 1 91.19 40 MET B O 1
ATOM 1487 N N . PRO B 1 41 ? 6.566 -17.016 -3.654 1 88.94 41 PRO B N 1
ATOM 1488 C CA . PRO B 1 41 ? 7.367 -17.547 -2.553 1 88.94 41 PRO B CA 1
ATOM 1489 C C . PRO B 1 41 ? 6.91 -18.938 -2.123 1 88.94 41 PRO B C 1
ATOM 1491 O O . PRO B 1 41 ? 7.734 -19.766 -1.712 1 88.94 41 PRO B O 1
ATOM 1494 N N . ILE B 1 42 ? 5.672 -19.188 -2.15 1 90.88 42 ILE B N 1
ATOM 1495 C CA . ILE B 1 42 ? 5.121 -20.484 -1.767 1 90.88 42 ILE B CA 1
ATOM 1496 C C . ILE B 1 42 ? 5.609 -21.547 -2.738 1 90.88 42 ILE B C 1
ATOM 1498 O O . ILE B 1 42 ? 6.07 -22.609 -2.318 1 90.88 42 ILE B O 1
ATOM 1502 N N . VAL B 1 43 ? 5.516 -21.25 -4.016 1 93.81 43 VAL B N 1
ATOM 1503 C CA . VAL B 1 43 ? 5.941 -22.203 -5.047 1 93.81 43 VAL B CA 1
ATOM 1504 C C . VAL B 1 43 ? 7.438 -22.484 -4.906 1 93.81 43 VAL B C 1
ATOM 1506 O O . VAL B 1 43 ? 7.871 -23.625 -5.012 1 93.81 43 VAL B O 1
ATOM 1509 N N . TRP B 1 44 ? 8.172 -21.453 -4.582 1 90.19 44 TRP B N 1
ATOM 1510 C CA . TRP B 1 44 ? 9.617 -21.609 -4.414 1 90.19 44 TRP B CA 1
ATOM 1511 C C . TRP B 1 44 ? 9.938 -22.453 -3.18 1 90.19 44 TRP B C 1
ATOM 1513 O O . TRP B 1 44 ? 10.75 -23.375 -3.242 1 90.19 44 TRP B O 1
ATOM 1523 N N . ARG B 1 45 ? 9.312 -22.25 -2.15 1 91 45 ARG B N 1
ATOM 1524 C CA . ARG B 1 45 ? 9.602 -22.906 -0.876 1 91 45 ARG B CA 1
ATOM 1525 C C . ARG B 1 45 ? 9.117 -24.344 -0.883 1 91 45 ARG B C 1
ATOM 1527 O O . ARG B 1 45 ? 9.695 -25.203 -0.215 1 91 45 ARG B O 1
ATOM 1534 N N . HIS B 1 46 ? 8.125 -24.609 -1.662 1 93 46 HIS B N 1
ATOM 1535 C CA . HIS B 1 46 ? 7.527 -25.938 -1.654 1 93 46 HIS B CA 1
ATOM 1536 C C . HIS B 1 46 ? 7.703 -26.625 -3.002 1 93 46 HIS B C 1
ATOM 1538 O O . HIS B 1 46 ? 6.832 -27.391 -3.438 1 93 46 HIS B O 1
ATOM 1544 N N . ALA B 1 47 ? 8.758 -26.281 -3.676 1 91.31 47 ALA B N 1
ATOM 1545 C CA . ALA B 1 47 ? 9.016 -26.828 -5.008 1 91.31 47 ALA B CA 1
ATOM 1546 C C . ALA B 1 47 ? 9.039 -28.344 -4.98 1 91.31 47 ALA B C 1
ATOM 1548 O O . ALA B 1 47 ? 8.5 -29 -5.883 1 91.31 47 ALA B O 1
ATOM 1549 N N . VAL B 1 48 ? 9.688 -28.906 -3.906 1 89.06 48 VAL B N 1
ATOM 1550 C CA . VAL B 1 48 ? 9.797 -30.359 -3.773 1 89.06 48 VAL B CA 1
ATOM 1551 C C . VAL B 1 48 ? 8.422 -30.953 -3.504 1 89.06 48 VAL B C 1
ATOM 1553 O O . VAL B 1 48 ? 8.039 -31.953 -4.137 1 89.06 48 VAL B O 1
ATOM 1556 N N . ASP B 1 49 ? 7.648 -30.266 -2.58 1 92.5 49 ASP B N 1
ATOM 1557 C CA . ASP B 1 49 ? 6.305 -30.75 -2.246 1 92.5 49 ASP B CA 1
ATOM 1558 C C . ASP B 1 49 ? 5.383 -30.672 -3.461 1 92.5 49 ASP B C 1
ATOM 1560 O O . ASP B 1 49 ? 4.477 -31.5 -3.604 1 92.5 49 ASP B O 1
ATOM 1564 N N . LEU B 1 50 ? 5.613 -29.75 -4.32 1 95.31 50 LEU B N 1
ATOM 1565 C CA . LEU B 1 50 ? 4.789 -29.547 -5.508 1 95.31 50 LEU B CA 1
ATOM 1566 C C . LEU B 1 50 ? 5.23 -30.469 -6.641 1 95.31 50 LEU B C 1
ATOM 1568 O O . LEU B 1 50 ? 4.527 -30.609 -7.645 1 95.31 50 LEU B O 1
ATOM 1572 N N . LYS B 1 51 ? 6.387 -31.203 -6.445 1 94.94 51 LYS B N 1
ATOM 1573 C CA . LYS B 1 51 ? 6.938 -32.125 -7.445 1 94.94 51 LYS B CA 1
ATOM 1574 C C . LYS B 1 51 ? 7.141 -31.406 -8.781 1 94.94 51 LYS B C 1
ATOM 1576 O O . LYS B 1 51 ? 6.703 -31.891 -9.828 1 94.94 51 LYS B O 1
ATOM 1581 N N . LEU B 1 52 ? 7.727 -30.25 -8.711 1 95.19 52 LEU B N 1
ATOM 1582 C CA . LEU B 1 52 ? 8.023 -29.516 -9.938 1 95.19 52 LEU B CA 1
ATOM 1583 C C . LEU B 1 52 ? 8.992 -30.297 -10.82 1 95.19 52 LEU B C 1
ATOM 1585 O O . LEU B 1 52 ? 9.922 -30.938 -10.312 1 95.19 52 LEU B O 1
ATOM 1589 N N . THR B 1 53 ? 8.75 -30.266 -12.133 1 94.88 53 THR B N 1
ATOM 1590 C CA . THR B 1 53 ? 9.688 -30.875 -13.07 1 94.88 53 THR B CA 1
ATOM 1591 C C . THR B 1 53 ? 10.93 -30 -13.234 1 94.88 53 THR B C 1
ATOM 1593 O O . THR B 1 53 ? 10.891 -28.797 -12.977 1 94.88 53 THR B O 1
ATOM 1596 N N . PRO B 1 54 ? 12.055 -30.609 -13.609 1 93.69 54 PRO B N 1
ATOM 1597 C CA . PRO B 1 54 ? 13.25 -29.797 -13.859 1 93.69 54 PRO B CA 1
ATOM 1598 C C . PRO B 1 54 ? 13 -28.672 -14.852 1 93.69 54 PRO B C 1
ATOM 1600 O O . PRO B 1 54 ? 13.586 -27.594 -14.719 1 93.69 54 PRO B O 1
ATOM 1603 N N . ALA B 1 55 ? 12.133 -28.891 -15.867 1 95 55 ALA B N 1
ATOM 1604 C CA . ALA B 1 55 ? 11.789 -27.859 -16.844 1 95 55 ALA B CA 1
ATOM 1605 C C . ALA B 1 55 ? 11.047 -26.703 -16.172 1 95 55 ALA B C 1
ATOM 1607 O O . ALA B 1 55 ? 11.328 -25.531 -16.453 1 95 55 ALA B O 1
ATOM 1608 N N . GLN B 1 56 ? 10.125 -27.016 -15.234 1 95.38 56 GLN B N 1
ATOM 1609 C CA . GLN B 1 56 ? 9.375 -26.016 -14.484 1 95.38 56 GLN B CA 1
ATOM 1610 C C . GLN B 1 56 ? 10.305 -25.188 -13.586 1 95.38 56 GLN B C 1
ATOM 1612 O O . GLN B 1 56 ? 10.18 -23.969 -13.523 1 95.38 56 GLN B O 1
ATOM 1617 N N . GLU B 1 57 ? 11.195 -25.797 -12.961 1 93.94 57 GLU B N 1
ATOM 1618 C CA . GLU B 1 57 ? 12.125 -25.125 -12.07 1 93.94 57 GLU B CA 1
ATOM 1619 C C . GLU B 1 57 ? 13.023 -24.156 -12.836 1 93.94 57 GLU B C 1
ATOM 1621 O O . GLU B 1 57 ? 13.305 -23.047 -12.375 1 93.94 57 GLU B O 1
ATOM 1626 N N . THR B 1 58 ? 13.477 -24.656 -13.977 1 94.06 58 THR B N 1
ATOM 1627 C CA . THR B 1 58 ? 14.32 -23.812 -14.82 1 94.06 58 THR B CA 1
ATOM 1628 C C . THR B 1 58 ? 13.555 -22.594 -15.297 1 94.06 58 THR B C 1
ATOM 1630 O O . THR B 1 58 ? 14.086 -21.469 -15.312 1 94.06 58 THR B O 1
ATOM 1633 N N . ASP B 1 59 ? 12.312 -22.812 -15.703 1 94.25 59 ASP B N 1
ATOM 1634 C CA . ASP B 1 59 ? 11.461 -21.719 -16.141 1 94.25 59 ASP B CA 1
ATOM 1635 C C . ASP B 1 59 ? 11.25 -20.703 -15.023 1 94.25 59 ASP B C 1
ATOM 1637 O O . ASP B 1 59 ? 11.305 -19.484 -15.25 1 94.25 59 ASP B O 1
ATOM 1641 N N . LEU B 1 60 ? 11.039 -21.172 -13.875 1 93.62 60 LEU B N 1
ATOM 1642 C CA . LEU B 1 60 ? 10.852 -20.312 -12.703 1 93.62 60 LEU B CA 1
ATOM 1643 C C . LEU B 1 60 ? 12.109 -19.5 -12.422 1 93.62 60 LEU B C 1
ATOM 1645 O O . LEU B 1 60 ? 12.023 -18.312 -12.133 1 93.62 60 LEU B O 1
ATOM 1649 N N . LYS B 1 61 ? 13.219 -20.109 -12.477 1 92.38 61 LYS B N 1
ATOM 1650 C CA . LYS B 1 61 ? 14.484 -19.422 -12.242 1 92.38 61 LYS B CA 1
ATOM 1651 C C . LYS B 1 61 ? 14.711 -18.312 -13.266 1 92.38 61 LYS B C 1
ATOM 1653 O O . LYS B 1 61 ? 15.164 -17.219 -12.914 1 92.38 61 LYS B O 1
ATOM 1658 N N . ASN B 1 62 ? 14.398 -18.625 -14.523 1 92.38 62 ASN B N 1
ATOM 1659 C CA . ASN B 1 62 ? 14.547 -17.625 -15.586 1 92.38 62 ASN B CA 1
ATOM 1660 C C . ASN B 1 62 ? 13.609 -16.453 -15.367 1 92.38 62 ASN B C 1
ATOM 1662 O O . ASN B 1 62 ? 14.008 -15.297 -15.555 1 92.38 62 ASN B O 1
ATOM 1666 N N . TRP B 1 63 ? 12.398 -16.797 -15.047 1 91.12 63 TRP B N 1
ATOM 1667 C CA . TRP B 1 63 ? 11.422 -15.742 -14.781 1 91.12 63 TRP B CA 1
ATOM 1668 C C . TRP B 1 63 ? 11.875 -14.852 -13.633 1 91.12 63 TRP B C 1
ATOM 1670 O O . TRP B 1 63 ? 11.812 -13.617 -13.727 1 91.12 63 TRP B O 1
ATOM 1680 N N . ARG B 1 64 ? 12.32 -15.383 -12.586 1 88.69 64 ARG B N 1
ATOM 1681 C CA . ARG B 1 64 ? 12.781 -14.633 -11.422 1 88.69 64 ARG B CA 1
ATOM 1682 C C . ARG B 1 64 ? 13.953 -13.727 -11.789 1 88.69 64 ARG B C 1
ATOM 1684 O O . ARG B 1 64 ? 14.016 -12.578 -11.344 1 88.69 64 ARG B O 1
ATOM 1691 N N . ALA B 1 65 ? 14.883 -14.312 -12.562 1 90 65 ALA B N 1
ATOM 1692 C CA . ALA B 1 65 ? 16.047 -13.531 -12.992 1 90 65 ALA B CA 1
ATOM 1693 C C . ALA B 1 65 ? 15.609 -12.297 -13.781 1 90 65 ALA B C 1
ATOM 1695 O O . ALA B 1 65 ? 16.172 -11.219 -13.617 1 90 65 ALA B O 1
ATOM 1696 N N . GLN B 1 66 ? 14.625 -12.492 -14.602 1 87.88 66 GLN 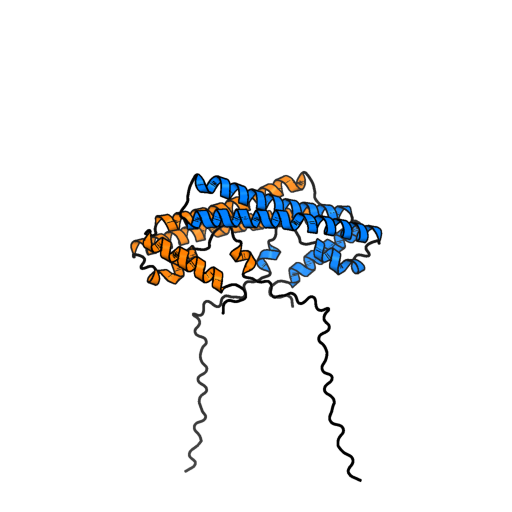B N 1
ATOM 1697 C CA . GLN B 1 66 ? 14.109 -11.375 -15.391 1 87.88 66 GLN B CA 1
ATOM 1698 C C . GLN B 1 66 ? 13.406 -10.352 -14.508 1 87.88 66 GLN B C 1
ATOM 1700 O O . GLN B 1 66 ? 13.57 -9.141 -14.703 1 87.88 66 GLN B O 1
ATOM 1705 N N . GLN B 1 67 ? 12.695 -10.844 -13.539 1 87.25 67 GLN B N 1
ATOM 1706 C CA . GLN B 1 67 ? 11.953 -9.953 -12.648 1 87.25 67 GLN B CA 1
ATOM 1707 C C . GLN B 1 67 ? 12.906 -9.164 -11.75 1 87.25 67 GLN B C 1
ATOM 1709 O O . GLN B 1 67 ? 12.664 -7.984 -11.469 1 87.25 67 GLN B O 1
ATOM 1714 N N . LEU B 1 68 ? 13.938 -9.781 -11.352 1 86.25 68 LEU B N 1
ATOM 1715 C CA . LEU B 1 68 ? 14.922 -9.133 -10.492 1 86.25 68 LEU B CA 1
ATOM 1716 C C . LEU B 1 68 ? 15.609 -7.984 -11.219 1 86.25 68 LEU B C 1
ATOM 1718 O O . LEU B 1 68 ? 16.016 -7.004 -10.602 1 86.25 68 LEU B O 1
ATOM 1722 N N . LYS B 1 69 ? 15.703 -8.078 -12.508 1 86.94 69 LYS B N 1
ATOM 1723 C CA . LYS B 1 69 ? 16.328 -7.031 -13.312 1 86.94 69 LYS B CA 1
ATOM 1724 C C . LYS B 1 69 ? 15.383 -5.844 -13.492 1 86.94 69 LYS B C 1
ATOM 1726 O O . LYS B 1 69 ? 15.828 -4.695 -13.539 1 86.94 69 LYS B O 1
ATOM 1731 N N . GLU B 1 70 ? 14.07 -6.148 -13.492 1 85.62 70 GLU B N 1
ATOM 1732 C CA . GLU B 1 70 ? 13.094 -5.109 -13.812 1 85.62 70 GLU B CA 1
ATOM 1733 C C . GLU B 1 70 ? 12.586 -4.43 -12.539 1 85.62 70 GLU B C 1
ATOM 1735 O O . GLU B 1 70 ? 12.18 -3.266 -12.578 1 85.62 70 GLU B O 1
ATOM 1740 N N . MET B 1 71 ? 12.664 -5.062 -11.406 1 87.75 71 MET B N 1
ATOM 1741 C CA . MET B 1 71 ? 12.039 -4.633 -10.156 1 87.75 71 MET B CA 1
ATOM 1742 C C . MET B 1 71 ? 12.695 -3.355 -9.641 1 87.75 71 MET B C 1
ATOM 1744 O O . MET B 1 71 ? 12 -2.414 -9.25 1 87.75 71 MET B O 1
ATOM 1748 N N . PRO B 1 72 ? 14.016 -3.25 -9.727 1 87.31 72 PRO B N 1
ATOM 1749 C CA . PRO B 1 72 ? 14.648 -2.053 -9.172 1 87.31 72 PRO B CA 1
ATOM 1750 C C . PRO B 1 72 ? 14.227 -0.774 -9.891 1 87.31 72 PRO B C 1
ATOM 1752 O O . PRO B 1 72 ? 14.031 0.264 -9.25 1 87.31 72 PRO B O 1
ATOM 1755 N N . THR B 1 73 ? 14.086 -0.879 -11.188 1 86.44 73 THR B N 1
ATOM 1756 C CA . THR B 1 73 ? 13.727 0.304 -11.969 1 86.44 73 THR B CA 1
ATOM 1757 C C . THR B 1 73 ? 12.336 0.807 -11.578 1 86.44 73 THR B C 1
ATOM 1759 O O . THR B 1 73 ? 12.156 1.998 -11.312 1 86.44 73 THR B O 1
ATOM 1762 N N . TRP B 1 74 ? 11.422 -0.091 -11.492 1 86.31 74 TRP B N 1
ATOM 1763 C CA . TRP B 1 74 ? 10.078 0.38 -11.172 1 86.31 74 TRP B CA 1
ATOM 1764 C C . TRP B 1 74 ? 9.984 0.79 -9.703 1 86.31 74 TRP B C 1
ATOM 1766 O O . TRP B 1 74 ? 9.305 1.766 -9.375 1 86.31 74 TRP B O 1
ATOM 1776 N N . ARG B 1 75 ? 10.664 0.143 -8.875 1 89.69 75 ARG B N 1
ATOM 1777 C CA . ARG B 1 75 ? 10.688 0.536 -7.473 1 89.69 75 ARG B CA 1
ATOM 1778 C C . ARG B 1 75 ? 11.273 1.933 -7.301 1 89.69 75 ARG B C 1
ATOM 1780 O O . ARG B 1 75 ? 10.766 2.734 -6.516 1 89.69 75 ARG B O 1
ATOM 1787 N N . GLN B 1 76 ? 12.336 2.15 -8.023 1 92 76 GLN B N 1
ATOM 1788 C CA . GLN B 1 76 ? 12.961 3.469 -7.969 1 92 76 GLN B CA 1
ATOM 1789 C C . GLN B 1 76 ? 12 4.555 -8.453 1 92 76 GLN B C 1
ATOM 1791 O O . GLN B 1 76 ? 11.922 5.629 -7.855 1 92 76 GLN B O 1
ATOM 1796 N N . ASN B 1 77 ? 11.32 4.234 -9.523 1 93.12 77 ASN B N 1
ATOM 1797 C CA . ASN B 1 77 ? 10.344 5.191 -10.023 1 93.12 77 ASN B CA 1
ATOM 1798 C C . ASN B 1 77 ? 9.25 5.469 -8.992 1 93.12 77 ASN B C 1
ATOM 1800 O O . ASN B 1 77 ? 8.875 6.625 -8.781 1 93.12 77 ASN B O 1
ATOM 1804 N N . MET B 1 78 ? 8.812 4.457 -8.367 1 94.69 78 MET B N 1
ATOM 1805 C CA . MET B 1 78 ? 7.789 4.594 -7.336 1 94.69 78 MET B CA 1
ATOM 1806 C C . MET B 1 78 ? 8.281 5.48 -6.195 1 94.69 78 MET B C 1
ATOM 1808 O O . MET B 1 78 ? 7.555 6.363 -5.734 1 94.69 78 MET B O 1
ATOM 1812 N N . GLN B 1 79 ? 9.492 5.297 -5.809 1 95.06 79 GLN B N 1
ATOM 1813 C CA . GLN B 1 79 ? 10.062 6.07 -4.715 1 95.06 79 GLN B CA 1
ATOM 1814 C C . GLN B 1 79 ? 10.195 7.543 -5.094 1 95.06 79 GLN B C 1
ATOM 1816 O O . GLN B 1 79 ? 9.898 8.43 -4.285 1 95.06 79 GLN B O 1
ATOM 1821 N N . VAL B 1 80 ? 10.641 7.727 -6.297 1 96.69 80 VAL B N 1
ATOM 1822 C CA . VAL B 1 80 ? 10.828 9.086 -6.781 1 96.69 80 VAL B CA 1
ATOM 1823 C C . VAL B 1 80 ? 9.484 9.805 -6.848 1 96.69 80 VAL B C 1
ATOM 1825 O O . VAL B 1 80 ? 9.359 10.953 -6.398 1 96.69 80 VAL B O 1
ATOM 1828 N N . HIS B 1 81 ? 8.484 9.133 -7.395 1 97.81 81 HIS B N 1
ATOM 1829 C CA . HIS B 1 81 ? 7.168 9.742 -7.523 1 97.81 81 HIS B CA 1
ATOM 1830 C C . HIS B 1 81 ? 6.523 9.961 -6.156 1 97.81 81 HIS B C 1
ATOM 1832 O O . HIS B 1 81 ? 5.91 11.008 -5.914 1 97.81 81 HIS B O 1
ATOM 1838 N N . ASN B 1 82 ? 6.676 9 -5.258 1 97.25 82 ASN B N 1
ATOM 1839 C CA . ASN B 1 82 ? 6.172 9.156 -3.9 1 97.25 82 ASN B CA 1
ATOM 1840 C C . ASN B 1 82 ? 6.82 10.336 -3.191 1 97.25 82 ASN B C 1
ATOM 1842 O O . ASN B 1 82 ? 6.129 11.148 -2.57 1 97.25 82 ASN B O 1
ATOM 1846 N N . ALA B 1 83 ? 8.094 10.461 -3.32 1 96.56 83 ALA B N 1
ATOM 1847 C CA . ALA B 1 83 ? 8.828 11.547 -2.686 1 96.56 83 ALA B CA 1
ATOM 1848 C C . ALA B 1 83 ? 8.414 12.898 -3.26 1 96.56 83 ALA B C 1
ATOM 1850 O O . ALA B 1 83 ? 8.273 13.875 -2.523 1 96.56 83 ALA B O 1
ATOM 1851 N N . ALA B 1 84 ? 8.266 12.898 -4.547 1 97.81 84 ALA B N 1
ATOM 1852 C CA . ALA B 1 84 ? 7.891 14.148 -5.199 1 97.81 84 ALA B CA 1
ATOM 1853 C C . ALA B 1 84 ? 6.531 14.633 -4.707 1 97.81 84 ALA B C 1
ATOM 1855 O O . ALA B 1 84 ? 6.352 15.82 -4.418 1 97.81 84 ALA B O 1
ATOM 1856 N N . LEU B 1 85 ? 5.562 13.742 -4.621 1 98.06 85 LEU B N 1
ATOM 1857 C CA . LEU B 1 85 ? 4.238 14.117 -4.133 1 98.06 85 LEU B CA 1
ATOM 1858 C C . LEU B 1 85 ? 4.301 14.531 -2.666 1 98.06 85 LEU B C 1
ATOM 1860 O O . LEU B 1 85 ? 3.738 15.562 -2.283 1 98.06 85 LEU B O 1
ATOM 1864 N N . ARG B 1 86 ? 4.938 13.781 -1.888 1 96.69 86 ARG B N 1
ATOM 1865 C CA . ARG B 1 86 ? 5.082 14.07 -0.464 1 96.69 86 ARG B CA 1
ATOM 1866 C C . ARG B 1 86 ? 5.707 15.445 -0.244 1 96.69 86 ARG B C 1
ATOM 1868 O O . ARG B 1 86 ? 5.203 16.234 0.553 1 96.69 86 ARG B O 1
ATOM 1875 N N . ASP B 1 87 ? 6.828 15.727 -0.959 1 96.38 87 ASP B N 1
ATOM 1876 C CA . ASP B 1 87 ? 7.531 17 -0.82 1 96.38 87 ASP B CA 1
ATOM 1877 C C . ASP B 1 87 ? 6.648 18.172 -1.251 1 96.38 87 ASP B C 1
ATOM 1879 O O . ASP B 1 87 ? 6.645 19.219 -0.61 1 96.38 87 ASP B O 1
ATOM 1883 N N . ALA B 1 88 ? 5.941 17.938 -2.34 1 97.62 88 ALA B N 1
ATOM 1884 C CA . ALA B 1 88 ? 5.031 18.984 -2.799 1 97.62 88 ALA B CA 1
ATOM 1885 C C . ALA B 1 88 ? 3.973 19.297 -1.745 1 97.62 88 ALA B C 1
ATOM 1887 O O . ALA B 1 88 ? 3.672 20.453 -1.48 1 97.62 88 ALA B O 1
ATOM 1888 N N . LEU B 1 89 ? 3.453 18.266 -1.1 1 97.25 89 LEU B N 1
ATOM 1889 C CA . LEU B 1 89 ? 2.436 18.438 -0.068 1 97.25 89 LEU B CA 1
ATOM 1890 C C . LEU B 1 89 ? 3.02 19.125 1.163 1 97.25 89 LEU B C 1
ATOM 1892 O O . LEU B 1 89 ? 2.395 20.031 1.735 1 97.25 89 LEU B O 1
ATOM 1896 N N . LEU B 1 90 ? 4.215 18.766 1.52 1 95.56 90 LEU B N 1
ATOM 1897 C CA . LEU B 1 90 ? 4.875 19.359 2.676 1 95.56 90 LEU B CA 1
ATOM 1898 C C . LEU B 1 90 ? 5.195 20.828 2.424 1 95.56 90 LEU B C 1
ATOM 1900 O O . LEU B 1 90 ? 5.262 21.625 3.363 1 95.56 90 LEU B O 1
ATOM 1904 N N . ASN B 1 91 ? 5.406 21.141 1.211 1 95.31 91 ASN B N 1
ATOM 1905 C CA . ASN B 1 91 ? 5.68 22.531 0.842 1 95.31 91 ASN B CA 1
ATOM 1906 C C . ASN B 1 91 ? 4.398 23.344 0.737 1 95.31 91 ASN B C 1
ATOM 1908 O O . ASN B 1 91 ? 4.434 24.516 0.393 1 95.31 91 ASN B O 1
ATOM 1912 N N . GLY B 1 92 ? 3.293 22.703 0.898 1 94.19 92 GLY B N 1
ATOM 1913 C CA . GLY B 1 92 ? 2.021 23.406 0.916 1 94.19 92 GLY B CA 1
ATOM 1914 C C . GLY B 1 92 ? 1.407 23.562 -0.462 1 94.19 92 GLY B C 1
ATOM 1915 O O . GLY B 1 92 ? 0.509 24.391 -0.657 1 94.19 92 GLY B O 1
ATOM 1916 N N . GLU B 1 93 ? 1.955 22.797 -1.436 1 94.88 93 GLU B N 1
ATOM 1917 C CA . GLU B 1 93 ? 1.374 22.859 -2.773 1 94.88 93 GLU B CA 1
ATOM 1918 C C . GLU B 1 93 ? -0.004 22.203 -2.805 1 94.88 93 GLU B C 1
ATOM 1920 O O . GLU B 1 93 ? -0.304 21.344 -1.979 1 94.88 93 GLU B O 1
ATOM 1925 N N . SER B 1 94 ? -0.931 22.734 -3.736 1 92.69 94 SER B N 1
ATOM 1926 C CA . SER B 1 94 ? -2.281 22.203 -3.863 1 92.69 94 SER B CA 1
ATOM 1927 C C . SER B 1 94 ? -2.814 22.359 -5.281 1 92.69 94 SER B C 1
ATOM 1929 O O . SER B 1 94 ? -2.148 22.953 -6.133 1 92.69 94 SER B O 1
ATOM 1931 N N . GLY B 1 95 ? -3.9 21.719 -5.492 1 90.12 95 GLY B N 1
ATOM 1932 C CA . GLY B 1 95 ? -4.598 21.922 -6.75 1 90.12 95 GLY B CA 1
ATOM 1933 C C . GLY B 1 95 ? -3.844 21.359 -7.945 1 90.12 95 GLY B C 1
ATOM 1934 O O . GLY B 1 95 ? -3.453 20.188 -7.949 1 90.12 95 GLY B O 1
ATOM 1935 N N . SER B 1 96 ? -3.492 22.281 -8.914 1 92.94 96 SER B N 1
ATOM 1936 C CA . SER B 1 96 ? -2.963 21.891 -10.211 1 92.94 96 SER B CA 1
ATOM 1937 C C . SER B 1 96 ? -1.533 21.375 -10.094 1 92.94 96 SER B C 1
ATOM 1939 O O . SER B 1 96 ? -1.089 20.562 -10.906 1 92.94 96 SER B O 1
ATOM 1941 N N . ALA B 1 97 ? -0.77 21.797 -9.047 1 94.44 97 ALA B N 1
ATOM 1942 C CA . ALA B 1 97 ? 0.613 21.359 -8.859 1 94.44 97 ALA B CA 1
ATOM 1943 C C . ALA B 1 97 ? 0.677 19.891 -8.422 1 94.44 97 ALA B C 1
ATOM 1945 O O . ALA B 1 97 ? 1.661 19.203 -8.688 1 94.44 97 ALA B O 1
ATOM 1946 N N . ILE B 1 98 ? -0.384 19.406 -7.816 1 96.88 98 ILE B N 1
ATOM 1947 C CA . ILE B 1 98 ? -0.399 18.078 -7.211 1 96.88 98 ILE B CA 1
ATOM 1948 C C . ILE B 1 98 ? -0.905 17.047 -8.227 1 96.88 98 ILE B C 1
ATOM 1950 O O . ILE B 1 98 ? -0.558 15.867 -8.148 1 96.88 98 ILE B O 1
ATOM 1954 N N . VAL B 1 99 ? -1.651 17.516 -9.211 1 96.12 99 VAL B N 1
ATOM 1955 C CA . VAL B 1 99 ? -2.385 16.641 -10.109 1 96.12 99 VAL B CA 1
ATOM 1956 C C . VAL B 1 99 ? -1.405 15.734 -10.859 1 96.12 99 VAL B C 1
ATOM 1958 O O . VAL B 1 99 ? -1.551 14.508 -10.859 1 96.12 99 VAL B O 1
ATOM 1961 N N . PRO B 1 100 ? -0.347 16.328 -11.531 1 97.5 100 PRO B N 1
ATOM 1962 C CA . PRO B 1 100 ? 0.577 15.445 -12.258 1 97.5 100 PRO B CA 1
ATOM 1963 C C . PRO B 1 100 ? 1.332 14.492 -11.328 1 97.5 100 PRO B C 1
ATOM 1965 O O . PRO B 1 100 ? 1.665 13.375 -11.727 1 97.5 100 PRO B O 1
ATOM 1968 N N . LEU B 1 101 ? 1.651 14.93 -10.156 1 98 101 LEU B N 1
ATOM 1969 C CA . LEU B 1 101 ? 2.355 14.094 -9.188 1 98 101 LEU B CA 1
ATOM 1970 C C . LEU B 1 101 ? 1.469 12.945 -8.711 1 98 101 LEU B C 1
ATOM 1972 O O . LEU B 1 101 ? 1.923 11.805 -8.609 1 98 101 LEU B O 1
ATOM 1976 N N . ARG B 1 102 ? 0.178 13.297 -8.422 1 97.88 102 ARG B N 1
ATOM 1977 C CA . ARG B 1 102 ? -0.812 12.289 -8.047 1 97.88 102 ARG B CA 1
ATOM 1978 C C . ARG B 1 102 ? -0.952 11.227 -9.133 1 97.88 102 ARG B C 1
ATOM 1980 O O . ARG B 1 102 ? -0.977 10.031 -8.836 1 97.88 102 ARG B O 1
ATOM 1987 N N . GLU B 1 103 ? -1.008 11.656 -10.359 1 97.62 103 GLU B N 1
ATOM 1988 C CA . GLU B 1 103 ? -1.175 10.734 -11.484 1 97.62 103 GLU B CA 1
ATOM 1989 C C . GLU B 1 103 ? 0.039 9.82 -11.633 1 97.62 103 GLU B C 1
ATOM 1991 O O . GLU B 1 103 ? -0.102 8.648 -11.969 1 97.62 103 GLU B O 1
ATOM 1996 N N . ALA B 1 104 ? 1.22 10.367 -11.406 1 97.75 104 ALA B N 1
ATOM 1997 C CA . ALA B 1 104 ? 2.434 9.555 -11.477 1 97.75 104 ALA B CA 1
ATOM 1998 C C . ALA B 1 104 ? 2.422 8.453 -10.414 1 97.75 104 ALA B C 1
ATOM 2000 O O . ALA B 1 104 ? 2.768 7.305 -10.703 1 97.75 104 ALA B O 1
ATOM 2001 N N . VAL B 1 105 ? 1.997 8.766 -9.219 1 97.94 105 VAL B N 1
ATOM 2002 C CA . VAL B 1 105 ? 1.926 7.797 -8.133 1 97.94 105 VAL B CA 1
ATOM 2003 C C . VAL B 1 105 ? 0.901 6.715 -8.469 1 97.94 105 VAL B C 1
ATOM 2005 O O . VAL B 1 105 ? 1.152 5.527 -8.258 1 97.94 105 VAL B O 1
ATOM 2008 N N . LEU B 1 106 ? -0.248 7.156 -9.016 1 97.31 106 LEU B N 1
ATOM 2009 C CA . LEU B 1 106 ? -1.288 6.199 -9.367 1 97.31 106 LEU B CA 1
ATOM 2010 C C . LEU B 1 106 ? -0.812 5.266 -10.477 1 97.31 106 LEU B C 1
ATOM 2012 O O . LEU B 1 106 ? -1.161 4.086 -10.492 1 97.31 106 LEU B O 1
ATOM 2016 N N . LYS B 1 107 ? -0.072 5.789 -11.398 1 96.69 107 LYS B N 1
ATOM 2017 C CA . LYS B 1 107 ? 0.489 4.957 -12.453 1 96.69 107 LYS B CA 1
ATOM 2018 C C . LYS B 1 107 ? 1.444 3.912 -11.883 1 96.69 107 LYS B C 1
ATOM 2020 O O . LYS B 1 107 ? 1.467 2.768 -12.336 1 96.69 107 LYS B O 1
ATOM 2025 N N . ASP B 1 108 ? 2.264 4.336 -10.914 1 95.75 108 ASP B N 1
ATOM 2026 C CA . ASP B 1 108 ? 3.164 3.395 -10.258 1 95.75 108 ASP B CA 1
ATOM 2027 C C . ASP B 1 108 ? 2.383 2.271 -9.578 1 95.75 108 ASP B C 1
ATOM 2029 O O . ASP B 1 108 ? 2.771 1.104 -9.648 1 95.75 108 ASP B O 1
ATOM 2033 N N . HIS B 1 109 ? 1.276 2.59 -8.953 1 94.44 109 HIS B N 1
ATOM 2034 C CA . HIS B 1 109 ? 0.437 1.589 -8.305 1 94.44 109 HIS B CA 1
ATOM 2035 C C . HIS B 1 109 ? -0.155 0.621 -9.32 1 94.44 109 HIS B C 1
ATOM 2037 O O . HIS B 1 109 ? -0.219 -0.585 -9.07 1 94.44 109 HIS B O 1
ATOM 2043 N N . ALA B 1 110 ? -0.57 1.162 -10.398 1 95.5 110 ALA B N 1
ATOM 2044 C CA . ALA B 1 110 ? -1.098 0.321 -11.469 1 95.5 110 ALA B CA 1
ATOM 2045 C C . ALA B 1 110 ? -0.035 -0.648 -11.984 1 95.5 110 ALA B C 1
ATOM 2047 O O . ALA B 1 110 ? -0.321 -1.823 -12.219 1 95.5 110 ALA B O 1
ATOM 2048 N N . THR B 1 111 ? 1.162 -0.123 -12.117 1 94 111 THR B N 1
ATOM 2049 C CA . THR B 1 111 ? 2.27 -0.949 -12.586 1 94 111 THR B CA 1
ATOM 2050 C C . THR B 1 111 ? 2.555 -2.078 -11.602 1 94 111 THR B C 1
ATOM 2052 O O . THR B 1 111 ? 2.75 -3.227 -12 1 94 111 THR B O 1
ATOM 2055 N N . MET B 1 112 ? 2.566 -1.763 -10.352 1 93 112 MET B N 1
ATOM 2056 C CA . MET B 1 112 ? 2.799 -2.764 -9.312 1 93 112 MET B CA 1
ATOM 2057 C C . MET B 1 112 ? 1.713 -3.834 -9.336 1 93 112 MET B C 1
ATOM 2059 O O . MET B 1 112 ? 2.012 -5.027 -9.273 1 93 112 MET B O 1
ATOM 2063 N N . LEU B 1 113 ? 0.469 -3.398 -9.398 1 95.06 113 LEU B N 1
ATOM 2064 C CA . LEU B 1 113 ? -0.652 -4.332 -9.445 1 95.06 113 LEU B CA 1
ATOM 2065 C C . LEU B 1 113 ? -0.558 -5.238 -10.664 1 95.06 113 LEU B C 1
ATOM 2067 O O . LEU B 1 113 ? -0.756 -6.453 -10.555 1 95.06 113 LEU B O 1
ATOM 2071 N N . GLU B 1 114 ? -0.217 -4.637 -11.789 1 93.69 114 GLU B N 1
ATOM 2072 C CA . GLU B 1 114 ? -0.089 -5.402 -13.031 1 93.69 114 GLU B CA 1
ATOM 2073 C C . GLU B 1 114 ? 1.015 -6.453 -12.914 1 93.69 114 GLU B C 1
ATOM 2075 O O . GLU B 1 114 ? 0.849 -7.586 -13.367 1 93.69 114 GLU B O 1
ATOM 2080 N N . HIS B 1 115 ? 2.086 -6.086 -12.32 1 91.94 115 HIS B N 1
ATOM 2081 C CA . HIS B 1 115 ? 3.182 -7.031 -12.133 1 91.94 115 HIS B CA 1
ATOM 2082 C C . HIS B 1 115 ? 2.752 -8.211 -11.266 1 91.94 115 HIS B C 1
ATOM 2084 O O . HIS B 1 115 ? 3.1 -9.359 -11.555 1 91.94 115 HIS B O 1
ATOM 2090 N N . GLY B 1 116 ? 2.025 -7.898 -10.203 1 93.62 116 GLY B N 1
ATOM 2091 C CA . GLY B 1 116 ? 1.512 -8.969 -9.359 1 93.62 116 GLY B CA 1
ATOM 2092 C C . GLY B 1 116 ? 0.591 -9.922 -10.102 1 93.62 116 GLY B C 1
ATOM 2093 O O . GLY B 1 116 ? 0.724 -11.141 -9.984 1 93.62 116 GLY B O 1
ATOM 2094 N N . ILE B 1 117 ? -0.301 -9.359 -10.883 1 96.06 117 ILE B N 1
ATOM 2095 C CA . ILE B 1 117 ? -1.259 -10.156 -11.641 1 96.06 117 ILE B CA 1
ATOM 2096 C C . ILE B 1 117 ? -0.519 -11.016 -12.664 1 96.06 117 ILE B C 1
ATOM 2098 O O . ILE B 1 117 ? -0.818 -12.203 -12.812 1 96.06 117 ILE B O 1
ATOM 2102 N N . GLN B 1 118 ? 0.485 -10.445 -13.305 1 93 118 GLN B N 1
ATOM 2103 C CA . GLN B 1 118 ? 1.269 -11.18 -14.297 1 93 118 GLN B CA 1
ATOM 2104 C C . GLN B 1 118 ? 2.023 -12.336 -13.648 1 93 118 GLN B C 1
ATOM 2106 O O . GLN B 1 118 ? 2.18 -13.398 -14.258 1 93 118 GLN B O 1
ATOM 2111 N N . GLN B 1 119 ? 2.498 -12.102 -12.516 1 93.75 119 GLN B N 1
ATOM 2112 C CA . GLN B 1 119 ? 3.207 -13.156 -11.797 1 93.75 119 GLN B CA 1
ATOM 2113 C C . GLN B 1 119 ? 2.289 -14.344 -11.516 1 93.75 119 GLN B C 1
ATOM 2115 O O . GLN B 1 119 ? 2.67 -15.492 -11.742 1 93.75 119 GLN B O 1
ATOM 2120 N N . VAL B 1 120 ? 1.119 -14.086 -11.055 1 95.81 120 VAL B N 1
ATOM 2121 C CA . VAL B 1 120 ? 0.162 -15.148 -10.758 1 95.81 120 VAL B CA 1
ATOM 2122 C C . VAL B 1 120 ? -0.228 -15.875 -12.039 1 95.81 120 VAL B C 1
ATOM 2124 O O . VAL B 1 120 ? -0.282 -17.109 -12.078 1 95.81 120 VAL B O 1
ATOM 2127 N N . ASN B 1 121 ? -0.471 -15.109 -13.094 1 94.88 121 ASN B N 1
ATOM 2128 C CA . ASN B 1 121 ? -0.809 -15.703 -14.383 1 94.88 121 ASN B CA 1
ATOM 2129 C C . ASN B 1 121 ? 0.319 -16.594 -14.898 1 94.88 121 ASN B C 1
ATOM 2131 O O . ASN B 1 121 ? 0.067 -17.656 -15.469 1 94.88 121 ASN B O 1
ATOM 2135 N N . TYR B 1 122 ? 1.5 -16.125 -14.75 1 94.94 122 TYR B N 1
ATOM 2136 C CA . TYR B 1 122 ? 2.668 -16.891 -15.156 1 94.94 122 TYR B CA 1
ATOM 2137 C C . TYR B 1 122 ? 2.715 -18.234 -14.43 1 94.94 122 TYR B C 1
ATOM 2139 O O . TYR B 1 122 ? 2.904 -19.281 -15.047 1 94.94 122 TYR B O 1
ATOM 2147 N N . LEU B 1 123 ? 2.545 -18.188 -13.133 1 96 123 LEU B N 1
ATOM 2148 C CA . LEU B 1 123 ? 2.572 -19.406 -12.344 1 96 123 LEU B CA 1
ATOM 2149 C C . LEU B 1 123 ? 1.46 -20.359 -12.781 1 96 123 LEU B C 1
ATOM 2151 O O . LEU B 1 123 ? 1.676 -21.562 -12.891 1 96 123 LEU B O 1
ATOM 2155 N N . HIS B 1 124 ? 0.308 -19.797 -12.992 1 95.5 124 HIS B N 1
ATOM 2156 C CA . HIS B 1 124 ? -0.811 -20.609 -13.445 1 95.5 124 HIS B CA 1
ATOM 2157 C C . HIS B 1 124 ? -0.495 -21.281 -14.773 1 95.5 124 HIS B C 1
ATOM 2159 O O . HIS B 1 124 ? -0.958 -22.406 -15.039 1 95.5 124 HIS B O 1
ATOM 2165 N N . LYS B 1 125 ? 0.291 -20.703 -15.562 1 93.81 125 LYS B N 1
ATOM 2166 C CA . LYS B 1 125 ? 0.627 -21.219 -16.875 1 93.81 125 LYS B CA 1
ATOM 2167 C C . LYS B 1 125 ? 1.638 -22.359 -16.781 1 93.81 125 LYS B C 1
ATOM 2169 O O . LYS B 1 125 ? 1.543 -23.344 -17.5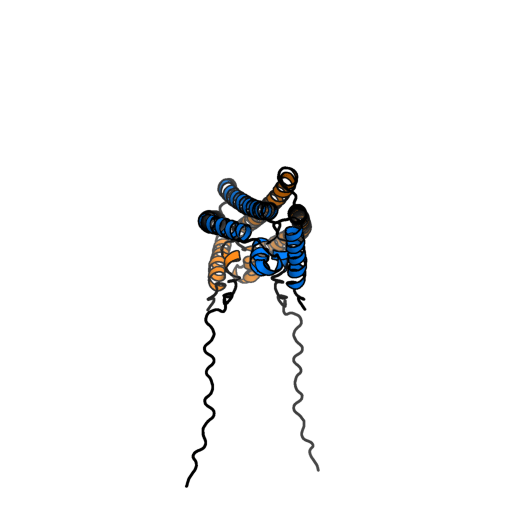16 1 93.81 125 LYS B O 1
ATOM 2174 N N . ILE B 1 126 ? 2.613 -22.297 -15.883 1 94.69 126 ILE B N 1
ATOM 2175 C CA . ILE B 1 126 ? 3.713 -23.25 -15.898 1 94.69 126 ILE B CA 1
ATOM 2176 C C . ILE B 1 126 ? 3.365 -24.453 -15.008 1 94.69 126 ILE B C 1
ATOM 2178 O O . ILE B 1 126 ? 3.916 -25.531 -15.18 1 94.69 126 ILE B O 1
ATOM 2182 N N . LEU B 1 127 ? 2.484 -24.234 -14.008 1 96.12 127 LEU B N 1
ATOM 2183 C CA . LEU B 1 127 ? 2.104 -25.312 -13.109 1 96.12 127 LEU B CA 1
ATOM 2184 C C . LEU B 1 127 ? 0.99 -26.156 -13.711 1 96.12 127 LEU B C 1
ATOM 2186 O O . LEU B 1 127 ? 0.125 -25.641 -14.422 1 96.12 127 LEU B O 1
ATOM 2190 N N . THR B 1 128 ? 1.062 -27.5 -13.445 1 95.94 128 THR B N 1
ATOM 2191 C CA . THR B 1 128 ? -0.073 -28.344 -13.805 1 95.94 128 THR B CA 1
ATOM 2192 C C . THR B 1 128 ? -1.277 -28.031 -12.922 1 95.94 128 THR B C 1
ATOM 2194 O O . THR B 1 128 ? -1.132 -27.438 -11.852 1 95.94 128 THR B O 1
ATOM 2197 N N . PRO B 1 129 ? -2.432 -28.438 -13.305 1 95.62 129 PRO B N 1
ATOM 2198 C CA . PRO B 1 129 ? -3.621 -28.172 -12.484 1 95.62 129 PRO B CA 1
ATOM 2199 C C . PRO B 1 129 ? -3.494 -28.734 -11.07 1 95.62 129 PRO B C 1
ATOM 2201 O O . PRO B 1 129 ? -3.955 -28.109 -10.109 1 95.62 129 PRO B O 1
ATOM 2204 N N . VAL B 1 130 ? -2.912 -29.891 -10.977 1 96.38 130 VAL B N 1
ATOM 2205 C CA . VAL B 1 130 ? -2.746 -30.5 -9.664 1 96.38 130 VAL B CA 1
ATOM 2206 C C . VAL B 1 130 ? -1.763 -29.688 -8.828 1 96.38 130 VAL B C 1
ATOM 2208 O O . VAL B 1 130 ? -2.014 -29.422 -7.648 1 96.38 130 VAL B O 1
ATOM 2211 N N . GLN B 1 131 ? -0.668 -29.281 -9.422 1 96.56 131 GLN B N 1
ATOM 2212 C CA . GLN B 1 131 ? 0.324 -28.453 -8.758 1 96.56 131 GLN B CA 1
ATOM 2213 C C . GLN B 1 131 ? -0.281 -27.109 -8.344 1 96.56 131 GLN B C 1
ATOM 2215 O O . GLN B 1 131 ? -0.011 -26.609 -7.246 1 96.56 131 GLN B O 1
ATOM 2220 N N . TRP B 1 132 ? -1.077 -26.5 -9.195 1 96.62 132 TRP B N 1
ATOM 2221 C CA . TRP B 1 132 ? -1.729 -25.219 -8.93 1 96.62 132 TRP B CA 1
ATOM 2222 C C . TRP B 1 132 ? -2.656 -25.328 -7.727 1 96.62 132 TRP B C 1
ATOM 2224 O O . TRP B 1 132 ? -2.611 -24.484 -6.828 1 96.62 132 TRP B O 1
ATOM 2234 N N . GLN B 1 133 ? -3.451 -26.328 -7.668 1 95.94 133 GLN B N 1
ATOM 2235 C CA . GLN B 1 133 ? -4.379 -26.516 -6.559 1 95.94 133 GLN B CA 1
ATOM 2236 C C . GLN B 1 133 ? -3.633 -26.688 -5.238 1 95.94 133 GLN B C 1
ATOM 2238 O O . GLN B 1 133 ? -4.055 -26.156 -4.211 1 95.94 133 GLN B O 1
ATOM 2243 N N . LYS B 1 134 ? -2.615 -27.438 -5.32 1 95.75 134 LYS B N 1
ATOM 2244 C CA . LYS B 1 134 ? -1.809 -27.609 -4.117 1 95.75 134 LYS B CA 1
ATOM 2245 C C . LYS B 1 134 ? -1.198 -26.297 -3.658 1 95.75 134 LYS B C 1
ATOM 2247 O O . LYS B 1 134 ? -1.2 -25.984 -2.467 1 95.75 134 LYS B O 1
ATOM 2252 N N . ALA B 1 135 ? -0.621 -25.516 -4.621 1 95.81 135 ALA B N 1
ATOM 2253 C CA . ALA B 1 135 ? -0.015 -24.234 -4.305 1 95.81 135 ALA B CA 1
ATOM 2254 C C . ALA B 1 135 ? -1.038 -23.281 -3.691 1 95.81 135 ALA B C 1
ATOM 2256 O O . ALA B 1 135 ? -0.749 -22.594 -2.703 1 95.81 135 ALA B O 1
ATOM 2257 N N . THR B 1 136 ? -2.254 -23.172 -4.27 1 95.56 136 THR B N 1
ATOM 2258 C CA . THR B 1 136 ? -3.289 -22.281 -3.771 1 95.56 136 THR B CA 1
ATOM 2259 C C . THR B 1 136 ? -3.805 -22.734 -2.412 1 95.56 136 THR B C 1
ATOM 2261 O O . THR B 1 136 ? -4.168 -21.922 -1.566 1 95.56 136 THR B O 1
ATOM 2264 N N . ALA B 1 137 ? -3.826 -24.047 -2.193 1 94.12 137 ALA B N 1
ATOM 2265 C CA . ALA B 1 137 ? -4.211 -24.594 -0.889 1 94.12 137 ALA B CA 1
ATOM 2266 C C . ALA B 1 137 ? -3.191 -24.203 0.181 1 94.12 137 ALA B C 1
ATOM 2268 O O . ALA B 1 137 ? -3.561 -23.859 1.303 1 94.12 137 ALA B O 1
ATOM 2269 N N . LEU B 1 138 ? -1.974 -24.328 -0.189 1 92.69 138 LEU B N 1
ATOM 2270 C CA . LEU B 1 138 ? -0.908 -23.922 0.724 1 92.69 138 LEU B CA 1
ATOM 2271 C C . LEU B 1 138 ? -1.01 -22.438 1.06 1 92.69 138 LEU B C 1
ATOM 2273 O O . LEU B 1 138 ? -0.811 -22.047 2.211 1 92.69 138 LEU B O 1
ATOM 2277 N N . TYR B 1 139 ? -1.293 -21.656 0.101 1 92.44 139 TYR B N 1
ATOM 2278 C CA . TYR B 1 139 ? -1.476 -20.234 0.326 1 92.44 139 TYR B CA 1
ATOM 2279 C C . TYR B 1 139 ? -2.561 -19.969 1.366 1 92.44 139 TYR B C 1
ATOM 2281 O O . TYR B 1 139 ? -2.371 -19.172 2.287 1 92.44 139 TYR B O 1
ATOM 2289 N N . LYS B 1 140 ? -3.678 -20.641 1.188 1 88.94 140 LYS B N 1
ATOM 2290 C CA . LYS B 1 140 ? -4.809 -20.453 2.092 1 88.94 140 LYS B CA 1
ATOM 2291 C C . LYS B 1 140 ? -4.473 -20.922 3.502 1 88.94 140 LYS B C 1
ATOM 2293 O O . LYS B 1 140 ? -4.938 -20.344 4.488 1 88.94 140 LYS B O 1
ATOM 2298 N N . GLU B 1 141 ? -3.684 -21.906 3.574 1 85.62 141 GLU B N 1
ATOM 2299 C CA . GLU B 1 141 ? -3.283 -22.438 4.867 1 85.62 141 GLU B CA 1
ATOM 2300 C C . GLU B 1 141 ? -2.314 -21.5 5.582 1 85.62 141 GLU B C 1
ATOM 2302 O O . GLU B 1 141 ? -2.445 -21.266 6.785 1 85.62 141 GLU B O 1
ATOM 2307 N N . ILE B 1 142 ? -1.343 -21.062 4.898 1 77.25 142 ILE B N 1
ATOM 2308 C CA . ILE B 1 142 ? -0.324 -20.203 5.488 1 77.25 142 ILE B CA 1
ATOM 2309 C C . ILE B 1 142 ? -0.939 -18.859 5.863 1 77.25 142 ILE B C 1
ATOM 2311 O O . ILE B 1 142 ? -0.633 -18.297 6.922 1 77.25 142 ILE B O 1
ATOM 2315 N N . GLY B 1 143 ? -1.612 -18.25 4.969 1 68.38 143 GLY B N 1
ATOM 2316 C CA . GLY B 1 143 ? -2.291 -17 5.273 1 68.38 143 GLY B CA 1
ATOM 2317 C C . GLY B 1 143 ? -3.135 -17.078 6.531 1 68.38 143 GLY B C 1
ATOM 2318 O O . GLY B 1 143 ? -3.254 -16.094 7.262 1 68.38 143 GLY B O 1
ATOM 2319 N N . SER B 1 144 ? -3.762 -18.141 6.758 1 61.38 144 SER B N 1
ATOM 2320 C CA . SER B 1 144 ? -4.57 -18.375 7.949 1 61.38 144 SER B CA 1
ATOM 2321 C C . SER B 1 144 ? -3.695 -18.531 9.188 1 61.38 144 SER B C 1
ATOM 2323 O O . SER B 1 144 ? -4.141 -18.266 10.312 1 61.38 144 SER B O 1
ATOM 2325 N N . ARG B 1 145 ? -2.549 -19.031 9.078 1 57.31 145 ARG B N 1
ATOM 2326 C CA . ARG B 1 145 ? -1.664 -19.234 10.227 1 57.31 145 ARG B CA 1
ATOM 2327 C C . ARG B 1 145 ? -1.016 -17.922 10.648 1 57.31 145 ARG B C 1
ATOM 2329 O O . ARG B 1 145 ? -0.816 -17.672 11.844 1 57.31 145 ARG B O 1
ATOM 2336 N N . ARG B 1 146 ? -0.541 -17.219 9.711 1 53.69 146 ARG B N 1
ATOM 2337 C CA . ARG B 1 146 ? 0.182 -16 10.07 1 53.69 146 ARG B CA 1
ATOM 2338 C C . ARG B 1 146 ? -0.747 -14.984 10.719 1 53.69 146 ARG B C 1
ATOM 2340 O O . ARG B 1 146 ? -0.3 -13.93 11.172 1 53.69 146 ARG B O 1
ATOM 2347 N N . GLY B 1 147 ? -1.989 -15.242 10.781 1 47.31 147 GLY B N 1
ATOM 2348 C CA . GLY B 1 147 ? -2.814 -14.391 11.625 1 47.31 147 GLY B CA 1
ATOM 2349 C C . GLY B 1 147 ? -2.402 -14.414 13.078 1 47.31 147 GLY B C 1
ATOM 2350 O O . GLY B 1 147 ? -1.524 -15.188 13.469 1 47.31 147 GLY B O 1
ATOM 2351 N N . PRO B 1 148 ? -2.699 -13.273 13.742 1 47.38 148 PRO B N 1
ATOM 2352 C CA . PRO B 1 148 ? -2.27 -13.133 15.141 1 47.38 148 PRO B CA 1
ATOM 2353 C C . PRO B 1 148 ? -2.119 -14.477 15.852 1 47.38 148 PRO B C 1
ATOM 2355 O O . PRO B 1 148 ? -1.312 -14.602 16.781 1 47.38 148 PRO B O 1
ATOM 2358 N N . TRP B 1 149 ? -3.152 -15.281 15.516 1 39.75 149 TRP B N 1
ATOM 2359 C CA . TRP B 1 149 ? -3.17 -16.516 16.312 1 39.75 149 TRP B CA 1
ATOM 2360 C C . TRP B 1 149 ? -2.406 -17.625 15.602 1 39.75 149 TRP B C 1
ATOM 2362 O O . TRP B 1 149 ? -2.611 -18.812 15.891 1 39.75 149 TRP B O 1
ATOM 2372 N N . GLY B 1 150 ? -1.715 -17.484 14.68 1 36.88 150 GLY B N 1
ATOM 2373 C CA . GLY B 1 150 ? -0.947 -18.672 14.312 1 36.88 150 GLY B CA 1
ATOM 2374 C C . GLY B 1 150 ? -0.481 -19.469 15.508 1 36.88 150 GLY B C 1
ATOM 2375 O O . GLY B 1 150 ? 0.245 -18.953 16.359 1 36.88 150 GLY B O 1
ATOM 2376 N N . LYS B 1 151 ? -1.376 -20.453 15.891 1 31.08 151 LYS B N 1
ATOM 2377 C CA . LYS B 1 151 ? -1.169 -21.344 17.031 1 31.08 151 LYS B CA 1
ATOM 2378 C C . LYS B 1 151 ? 0.187 -22.047 16.953 1 31.08 151 LYS B C 1
ATOM 2380 O O . LYS B 1 151 ? 0.693 -22.297 15.852 1 31.08 151 LYS B O 1
#

Sequence (302 aa):
MNGGPMGPGMMQGHPCPGGWRHGPMRKGGWMRNAPVPMLMPIVWRHAVDLKLTPAQETDLKNWRAQQLKEMPTWRQNMQVHNAALRDALLNGESGSAIVPLREAVLKDHATMLEHGIQQVNYLHKILTPVQWQKATALYKEIGSRRGPWGKMNGGPMGPGMMQGHPCPGGWRHGPMRKGGWMRNAPVPMLMPIVWRHAVDLKLTPAQETDLKNWRAQQLKEMPTWRQNMQVHNAALRDALLNGESGSAIVPLREAVLKDHATMLEHGIQQVNYLHKILTPVQWQKATALYKEIGSRRGPWGK

Foldseek 3Di:
DPPDPPPPPPPPPDDPVPPPPPPPPFPLVVLLVDPFFPLLVLCVVCVVVLVPDPVLVVVSVVVVVVCVVVVVVLVVQLVVLVVVLVVCVVVVHDDPSNVVSVVSNVVSVVVVVVVRVVVLVVCVVSGDPSSNVVSVVVSVVVSVLSGPNND/DPPDDPPPPPPPPDPPVPPPPPPPPFPLVVLLVDPFFPLLVLCVVCVVVLVPDPVLVVVSVVVVVVCVVVVVVLVVQLVVLVVVLVVCVVVVHDDPSNVVSVVSNVVSVVVVVVVRVVVLVVCVVSGDPSSNVVSVVVSVVVSVLSGPPND

Solvent-accessible surface area (backbone atoms only — not comparable to full-atom values): 17538 Å² total; per-residue (Å²): 137,86,81,73,81,83,72,86,76,77,78,76,77,72,76,71,79,75,60,80,66,75,61,77,74,56,75,38,53,63,65,74,52,40,41,57,70,78,53,63,65,52,49,64,74,35,35,74,82,51,62,61,49,74,68,47,52,51,51,49,52,52,50,49,57,53,44,62,68,51,46,58,58,55,51,49,51,40,45,51,32,13,49,50,34,24,52,40,49,69,70,64,55,56,70,78,74,41,48,65,36,51,52,48,39,52,49,41,50,50,51,53,52,49,51,43,51,49,50,51,51,48,49,59,67,71,40,52,73,68,39,43,52,51,49,51,49,48,49,58,52,49,62,61,32,61,31,92,64,47,124,138,86,82,73,83,82,72,84,78,77,77,75,77,71,78,69,80,76,62,80,67,77,63,75,74,56,76,38,53,62,65,72,51,41,40,56,71,79,52,66,64,52,48,64,75,35,34,74,83,51,62,60,47,74,70,48,51,51,51,50,52,52,51,49,55,55,47,62,68,51,46,57,58,55,50,50,51,39,45,52,32,13,48,52,35,26,51,40,49,70,71,64,55,56,70,78,72,40,47,65,34,52,52,49,38,50,51,41,51,49,51,53,51,50,52,43,52,49,50,52,53,50,50,60,67,70,40,51,73,69,39,44,52,51,50,50,49,49,49,57,51,49,60,61,33,60,31,93,65,46,126

InterPro domains:
  IPR012899 LTXXQ motif family protein [PF07813] (49-138)

pLDDT: mean 80.29, std 22.66, range [28.56, 98.06]